Protein AF-X1UCQ1-F1 (afdb_monomer_lite)

Sequence (253 aa):
SEKQIKKILHDGIKEVNVDTSKSEVIKERDLFRDVLEPRAEDTGQIRKDIPLPDSQIGTEIPPPEPGEFNPVELISHELRETIENTRIPPRTKAKAVYTHSIRMMTNVLEEPNTENILSGKKMVYNIVDHILADDDTAQCMTLITSHDYYTYTHSVNVGMLSVLLAKSVFKGKHDHNMRELGAGFFLHDLGKCDIPHDLINKPGRLTAKEWDLMRTHPTCGEKILRETGHLTSECSLIVMQHHEREDGTGYPQ

pLDDT: mean 73.81, std 23.87, range [26.97, 98.06]

Secondary structure (DSSP, 8-state):
-HHHHHHHHHTT-------GGG-S---GGGTTGGGSS--S----------PPPPS---SPPPPPPTT---TTT--HHHHHHHHH-TTS-HHHHHHHHHHHHHHHHHHHHH---HHHHHHHHHHHHHHHHHHHH-HHHHHHHHHHHTS--SHHHHHHHHHHHHHHHHHHHHTT--SS-HHHHHHHHHHTTGGGGGS-HHHHT-SSPPPHHHHHHHTTHHHHHHHHHHHTT---HHHHHHHHHTT--TTS-SS--

Structure (mmCIF, N/CA/C/O backbone):
data_AF-X1UCQ1-F1
#
_entry.id   AF-X1UCQ1-F1
#
loop_
_atom_site.group_PDB
_atom_site.id
_atom_site.type_symbol
_atom_site.label_atom_id
_atom_site.label_alt_id
_atom_site.label_comp_id
_atom_site.label_asym_id
_atom_sit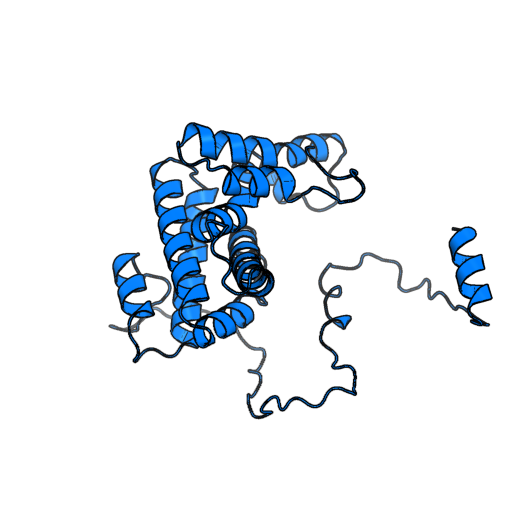e.label_entity_id
_atom_site.label_seq_id
_atom_site.pdbx_PDB_ins_code
_atom_site.Cartn_x
_atom_site.Cartn_y
_atom_site.Cartn_z
_atom_site.occupancy
_atom_site.B_iso_or_equiv
_atom_site.auth_seq_id
_atom_site.auth_comp_id
_atom_site.auth_asym_id
_atom_site.auth_atom_id
_atom_site.pdbx_PDB_model_num
ATOM 1 N N . SER A 1 1 ? -12.066 -30.917 17.502 1.00 52.22 1 SER A N 1
ATOM 2 C CA . SER A 1 1 ? -13.474 -31.367 17.625 1.00 52.22 1 SER A CA 1
ATOM 3 C C . SER A 1 1 ? -13.584 -32.843 17.244 1.00 52.22 1 SER A C 1
ATOM 5 O O . SER A 1 1 ? -12.718 -33.332 16.524 1.00 52.22 1 SER A O 1
ATOM 7 N N . GLU A 1 2 ? -14.619 -33.572 17.686 1.00 41.38 2 GLU A N 1
ATOM 8 C CA . GLU A 1 2 ? -14.787 -35.018 17.396 1.00 41.38 2 GLU A CA 1
ATOM 9 C C . GLU A 1 2 ? -14.761 -35.360 15.894 1.00 41.38 2 GLU A C 1
ATOM 11 O O . GLU A 1 2 ? -14.299 -36.431 15.499 1.00 41.38 2 GLU A O 1
ATOM 16 N N . LYS A 1 3 ? -15.189 -34.423 15.035 1.00 49.34 3 LYS A N 1
ATOM 17 C CA . LYS A 1 3 ? -15.117 -34.558 13.571 1.00 49.34 3 LYS A CA 1
ATOM 18 C C . LYS A 1 3 ? -13.680 -34.661 13.043 1.00 49.34 3 LYS A C 1
ATOM 20 O O . LYS A 1 3 ? -13.447 -35.388 12.084 1.00 49.34 3 LYS A O 1
ATOM 25 N N . GLN A 1 4 ? -12.725 -33.959 13.653 1.00 50.56 4 GLN A N 1
ATOM 26 C CA . GLN A 1 4 ? -11.320 -33.975 13.223 1.00 50.56 4 GLN A CA 1
ATOM 27 C C . GLN A 1 4 ? -10.629 -35.286 13.615 1.00 50.56 4 GLN A C 1
ATOM 29 O O . GLN A 1 4 ? -9.898 -35.853 12.811 1.00 50.56 4 GLN A O 1
ATOM 34 N N . ILE A 1 5 ? -10.934 -35.818 14.801 1.00 55.53 5 ILE A N 1
ATOM 35 C CA . ILE A 1 5 ? -10.357 -37.077 15.299 1.00 55.53 5 ILE A CA 1
ATOM 36 C C . ILE A 1 5 ? -10.807 -38.266 14.435 1.00 55.53 5 ILE A C 1
ATOM 38 O O . ILE A 1 5 ? -9.989 -39.106 14.068 1.00 55.53 5 ILE A O 1
ATOM 42 N N . LYS A 1 6 ? -12.082 -38.303 14.018 1.00 53.81 6 LYS A N 1
ATOM 43 C CA . LYS A 1 6 ? -12.587 -39.346 13.104 1.00 53.81 6 LYS A CA 1
ATOM 44 C C . LYS A 1 6 ? -11.922 -39.320 11.724 1.00 53.81 6 LYS A C 1
ATOM 46 O O . LYS A 1 6 ? -11.743 -40.380 11.135 1.00 53.81 6 LYS A O 1
ATOM 51 N N . LYS A 1 7 ? -11.547 -38.138 11.223 1.00 59.34 7 LYS A N 1
ATOM 52 C CA . LYS A 1 7 ? -10.843 -37.998 9.939 1.00 59.34 7 LYS A CA 1
ATOM 53 C C . LYS A 1 7 ? -9.407 -38.530 10.034 1.00 59.34 7 LYS A C 1
ATOM 55 O O . LYS A 1 7 ? -8.988 -39.295 9.182 1.00 59.34 7 LYS A O 1
ATOM 60 N N . ILE A 1 8 ? -8.715 -38.215 11.128 1.00 57.88 8 ILE A N 1
ATOM 61 C CA . ILE A 1 8 ? -7.335 -38.658 11.391 1.00 57.88 8 ILE A CA 1
ATOM 62 C C . ILE A 1 8 ? -7.239 -40.189 11.517 1.00 57.88 8 ILE A C 1
ATOM 64 O O . ILE A 1 8 ? -6.322 -40.796 10.972 1.00 57.88 8 ILE A O 1
ATOM 68 N N . LEU A 1 9 ? -8.206 -40.829 12.183 1.00 53.06 9 LEU A N 1
ATOM 69 C CA . LEU A 1 9 ? -8.238 -42.291 12.331 1.00 53.06 9 LEU A CA 1
ATOM 70 C C . LEU A 1 9 ? -8.561 -43.030 11.019 1.00 53.06 9 LEU A C 1
ATOM 72 O O . LEU A 1 9 ? -8.105 -44.155 10.827 1.00 53.06 9 LEU A O 1
ATOM 76 N N . HIS A 1 10 ? -9.334 -42.414 10.117 1.00 62.00 10 HIS A N 1
ATOM 77 C CA . HIS A 1 10 ? -9.653 -42.994 8.808 1.00 62.00 10 HIS A CA 1
ATOM 78 C C . HIS A 1 10 ? -8.427 -43.044 7.877 1.00 62.00 10 HIS A C 1
ATOM 80 O O . HIS A 1 10 ? -8.310 -43.961 7.070 1.00 62.00 10 HIS A O 1
ATOM 86 N N . ASP A 1 11 ? -7.473 -42.125 8.048 1.00 66.06 11 ASP A N 1
ATOM 87 C CA . ASP A 1 11 ? -6.256 -42.032 7.227 1.00 66.06 11 ASP A CA 1
ATOM 88 C C . ASP A 1 11 ? -5.119 -42.960 7.717 1.00 66.06 11 ASP A C 1
ATOM 90 O O . ASP A 1 11 ? -3.963 -42.827 7.320 1.00 66.06 11 ASP A O 1
ATOM 94 N N . GLY A 1 12 ? -5.439 -43.936 8.578 1.00 59.72 12 GLY A N 1
ATOM 95 C CA . GLY A 1 12 ? -4.517 -44.998 8.998 1.00 59.72 12 GLY A CA 1
ATOM 96 C C . GLY A 1 12 ? -3.534 -44.610 10.108 1.00 59.72 12 GLY A C 1
ATOM 97 O O . GLY A 1 12 ? -2.644 -45.398 10.438 1.00 59.72 12 GLY A O 1
ATOM 98 N N . ILE A 1 13 ? -3.696 -43.430 10.711 1.00 57.38 13 ILE A N 1
ATOM 99 C CA . ILE A 1 13 ? -2.856 -42.943 11.810 1.00 57.38 13 ILE A CA 1
ATOM 100 C C . ILE A 1 13 ? -3.274 -43.648 13.106 1.00 57.38 13 ILE A C 1
ATOM 102 O O . ILE A 1 13 ? -4.388 -43.471 13.598 1.00 57.38 13 ILE A O 1
ATOM 106 N N . LYS A 1 14 ? -2.380 -44.485 13.646 1.00 50.03 14 LYS A N 1
ATOM 107 C CA . LYS A 1 14 ? -2.679 -45.387 14.775 1.00 50.03 14 LYS A CA 1
ATOM 108 C C . LYS A 1 14 ? -2.473 -44.771 16.159 1.00 50.03 14 LYS A C 1
ATOM 110 O O . LYS A 1 14 ? -3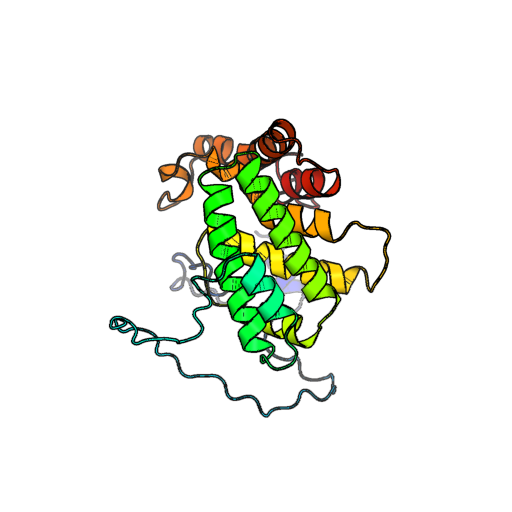.027 -45.290 17.121 1.00 50.03 14 LYS A O 1
ATOM 115 N N . GLU A 1 15 ? -1.718 -43.682 16.268 1.00 44.59 15 GLU A N 1
ATOM 116 C CA . GLU A 1 15 ? -1.496 -42.989 17.537 1.00 44.59 15 GLU A CA 1
ATOM 117 C C . GLU A 1 15 ? -1.240 -41.498 17.300 1.00 44.59 15 GLU A C 1
ATOM 119 O O . GLU A 1 15 ? -0.602 -41.114 16.320 1.00 44.59 15 GLU A O 1
ATOM 124 N N . VAL A 1 16 ? -1.749 -40.662 18.205 1.00 48.28 16 VAL A N 1
ATOM 125 C CA . VAL A 1 16 ? -1.520 -39.215 18.224 1.00 48.28 16 VAL A CA 1
ATOM 126 C C . VAL A 1 16 ? -1.144 -38.834 19.650 1.00 48.28 16 VAL A C 1
ATOM 128 O O . VAL A 1 16 ? -1.970 -38.951 20.551 1.00 48.28 16 VAL A O 1
ATOM 131 N N . ASN A 1 17 ? 0.088 -38.367 19.849 1.00 43.59 17 ASN A N 1
ATOM 132 C CA . ASN A 1 17 ? 0.556 -37.868 21.139 1.00 43.59 17 ASN A CA 1
ATOM 133 C C . ASN A 1 17 ? 0.543 -36.338 21.140 1.00 43.59 17 ASN A C 1
ATOM 135 O O . ASN A 1 17 ? 1.163 -35.701 20.288 1.00 43.59 17 ASN A O 1
ATOM 139 N N . VAL A 1 18 ? -0.185 -35.755 22.094 1.00 45.84 18 VAL A N 1
ATOM 140 C CA . VAL A 1 18 ? -0.288 -34.304 22.274 1.00 45.84 18 VAL A CA 1
ATOM 141 C C . VAL A 1 18 ? 0.556 -33.910 23.477 1.00 45.84 18 VAL A C 1
ATOM 143 O O . VAL A 1 18 ? 0.206 -34.205 24.616 1.00 45.84 18 VAL A O 1
ATOM 146 N N . ASP A 1 19 ? 1.671 -33.237 23.209 1.00 40.56 19 ASP A N 1
ATOM 147 C CA . ASP A 1 19 ? 2.534 -32.678 24.244 1.00 40.56 19 ASP A CA 1
ATOM 148 C C . ASP A 1 19 ? 1.921 -31.382 24.792 1.00 40.56 19 ASP A C 1
ATOM 150 O O . ASP A 1 19 ? 1.989 -30.313 24.179 1.00 40.56 19 ASP A O 1
ATOM 154 N N . THR A 1 20 ? 1.295 -31.484 25.963 1.00 39.38 20 THR A N 1
ATOM 155 C CA . THR A 1 20 ? 0.633 -30.359 26.631 1.00 39.38 20 THR A CA 1
ATOM 156 C C . THR A 1 20 ? 1.610 -29.390 27.299 1.00 39.38 20 THR A C 1
ATOM 158 O O . THR A 1 20 ? 1.175 -28.348 27.780 1.00 39.38 20 THR A O 1
ATOM 161 N N . SER A 1 21 ? 2.919 -29.677 27.307 1.00 33.09 21 SER A N 1
ATOM 162 C CA . SER A 1 21 ? 3.942 -28.766 27.844 1.00 33.09 21 SER A CA 1
ATOM 163 C C . SER A 1 21 ? 4.347 -27.645 26.875 1.00 33.09 21 SER A C 1
ATOM 165 O O . SER A 1 21 ? 5.052 -26.719 27.268 1.00 33.09 21 SER A O 1
ATOM 167 N N . LYS A 1 22 ? 3.849 -27.671 25.627 1.00 41.91 22 LYS A N 1
ATOM 168 C CA . LYS A 1 22 ? 4.042 -26.615 24.610 1.00 41.91 22 LYS A CA 1
ATOM 169 C C . LYS A 1 22 ? 2.864 -25.647 24.468 1.00 41.91 22 LYS A C 1
ATOM 171 O O . LYS A 1 22 ? 2.816 -24.862 23.523 1.00 41.91 22 LYS A O 1
ATOM 176 N N . SER A 1 23 ? 1.897 -25.694 25.380 1.00 44.47 23 SER A N 1
ATOM 177 C CA . SER A 1 23 ? 0.761 -24.776 25.352 1.00 44.47 23 SER A CA 1
ATOM 178 C C . SER A 1 23 ? 1.075 -23.494 26.119 1.00 44.47 23 SER A C 1
ATOM 180 O O . SER A 1 23 ? 0.637 -23.356 27.252 1.00 44.47 23 SER A O 1
ATOM 182 N N . GLU A 1 24 ? 1.771 -22.546 25.486 1.00 34.81 24 GLU A N 1
ATOM 183 C CA . GLU A 1 24 ? 1.645 -21.112 25.783 1.00 34.81 24 GLU A CA 1
ATOM 184 C C . GLU A 1 24 ? 2.186 -20.260 24.613 1.00 34.81 24 GLU A C 1
ATOM 186 O O . GLU A 1 24 ? 3.366 -20.286 24.287 1.00 34.81 24 GLU A O 1
ATOM 191 N N . VAL A 1 25 ? 1.256 -19.543 23.965 1.00 37.34 25 VAL A N 1
ATOM 192 C CA . VAL A 1 25 ? 1.409 -18.395 23.044 1.00 37.34 25 VAL A CA 1
ATOM 193 C C . VAL A 1 25 ? 2.544 -18.478 22.003 1.00 37.34 25 VAL A C 1
ATOM 195 O O . VAL A 1 25 ? 3.672 -18.044 22.225 1.00 37.34 25 VAL A O 1
ATOM 198 N N . ILE A 1 26 ? 2.196 -18.924 20.792 1.00 31.59 26 ILE A N 1
ATOM 199 C CA . ILE A 1 26 ? 3.074 -18.858 19.615 1.00 31.59 26 ILE A CA 1
ATOM 200 C C . ILE A 1 26 ? 3.193 -17.392 19.156 1.00 31.59 26 ILE A C 1
ATOM 202 O O . ILE A 1 26 ? 2.204 -16.782 18.755 1.00 31.59 26 ILE A O 1
ATOM 206 N N . LYS A 1 27 ? 4.410 -16.831 19.209 1.00 30.22 27 LYS A N 1
ATOM 207 C CA . LYS A 1 27 ? 4.790 -15.601 18.492 1.00 30.22 27 LYS A CA 1
ATOM 208 C C . LYS A 1 27 ? 4.810 -15.907 16.990 1.00 30.22 27 LYS A C 1
ATOM 210 O O . LYS A 1 27 ? 5.384 -16.916 16.597 1.00 30.22 27 LYS A O 1
ATOM 215 N N . GLU A 1 28 ? 4.245 -15.028 16.165 1.00 35.72 28 GLU A N 1
ATOM 216 C CA . GLU A 1 28 ? 4.016 -15.156 14.705 1.00 35.72 28 GLU A CA 1
ATOM 217 C C . GLU A 1 28 ? 5.263 -15.389 13.815 1.00 35.72 28 GLU A C 1
ATOM 219 O O . GLU A 1 28 ? 5.183 -15.321 12.593 1.00 35.72 28 GLU A O 1
ATOM 224 N N . ARG A 1 29 ? 6.428 -15.721 14.382 1.00 30.89 29 ARG A N 1
ATOM 225 C CA . ARG A 1 29 ? 7.691 -15.899 13.650 1.00 30.89 29 ARG A CA 1
ATOM 226 C C . ARG A 1 29 ? 7.883 -17.258 12.974 1.00 30.89 29 ARG A C 1
ATOM 228 O O . ARG A 1 29 ? 8.883 -17.426 12.287 1.00 30.89 29 ARG A O 1
ATOM 235 N N . ASP A 1 30 ? 6.949 -18.196 13.127 1.00 29.92 30 ASP A N 1
ATOM 236 C CA . ASP A 1 30 ? 7.132 -19.576 12.654 1.00 29.92 30 ASP A CA 1
ATOM 237 C C . ASP A 1 30 ? 6.188 -20.016 11.524 1.00 29.92 30 ASP A C 1
ATOM 239 O O . ASP A 1 30 ? 6.323 -21.132 11.030 1.00 29.92 30 ASP A O 1
ATOM 243 N N . LEU A 1 31 ? 5.292 -19.148 11.037 1.00 31.12 31 LEU A N 1
ATOM 244 C CA . LEU A 1 31 ? 4.319 -19.523 9.997 1.00 31.12 31 LEU A CA 1
ATOM 245 C C . LEU A 1 31 ? 4.938 -19.734 8.596 1.00 31.12 31 LEU A C 1
ATOM 247 O O . LEU A 1 31 ? 4.281 -20.272 7.712 1.00 31.12 31 LEU A O 1
ATOM 251 N N . PHE A 1 32 ? 6.201 -19.347 8.385 1.00 31.03 32 PHE A N 1
ATOM 252 C CA . PHE A 1 32 ? 6.846 -19.367 7.062 1.00 31.03 32 PHE A CA 1
ATOM 253 C C . PHE A 1 32 ? 8.049 -20.307 6.940 1.00 31.03 32 PHE A C 1
ATOM 255 O O . PHE A 1 32 ? 8.708 -20.315 5.901 1.00 31.03 32 PHE A O 1
ATOM 262 N N . ARG A 1 33 ? 8.339 -21.132 7.955 1.00 29.84 33 ARG A N 1
ATOM 263 C CA . ARG A 1 33 ? 9.459 -22.084 7.853 1.00 29.84 33 ARG A CA 1
ATOM 264 C C . ARG A 1 33 ? 9.161 -23.232 6.882 1.00 29.84 33 ARG A C 1
ATOM 266 O O . ARG A 1 33 ? 10.047 -23.640 6.141 1.00 29.84 33 ARG A O 1
ATOM 273 N N . ASP A 1 34 ? 7.903 -23.659 6.803 1.00 29.14 34 ASP A N 1
ATOM 274 C CA . ASP A 1 34 ? 7.495 -24.819 5.994 1.00 29.14 34 ASP A CA 1
ATOM 275 C C . ASP A 1 34 ? 7.301 -24.505 4.496 1.00 29.14 34 ASP A C 1
ATOM 277 O O . ASP A 1 34 ? 7.052 -25.410 3.702 1.00 29.14 34 ASP A O 1
ATOM 281 N N . VAL A 1 35 ? 7.433 -23.238 4.078 1.00 31.00 35 VAL A N 1
ATOM 282 C CA . VAL A 1 35 ? 7.333 -22.828 2.660 1.00 31.00 35 VAL A CA 1
ATOM 283 C C . VAL A 1 35 ? 8.703 -22.840 1.959 1.00 31.00 35 VAL A C 1
ATOM 285 O O . VAL A 1 35 ? 8.769 -22.743 0.736 1.00 31.00 35 VAL A O 1
ATOM 288 N N . LEU A 1 36 ? 9.806 -22.998 2.704 1.00 26.97 36 LEU A N 1
ATOM 289 C CA . LEU A 1 36 ? 11.174 -22.859 2.181 1.00 26.97 36 LEU A CA 1
ATOM 290 C C . LEU A 1 36 ? 12.047 -24.120 2.274 1.00 26.97 36 LEU A C 1
ATOM 292 O O . LEU A 1 36 ? 13.239 -24.039 1.974 1.00 26.97 36 LEU A O 1
ATOM 296 N N . GLU A 1 37 ? 11.496 -25.292 2.604 1.00 27.94 37 GLU A N 1
ATOM 297 C CA . GLU A 1 37 ? 12.223 -26.544 2.364 1.00 27.94 37 GLU A CA 1
ATOM 298 C C . GLU A 1 37 ? 11.919 -27.085 0.956 1.00 27.94 37 GLU A C 1
ATOM 300 O O . GLU A 1 37 ? 10.751 -27.289 0.607 1.00 27.94 37 GLU A O 1
ATOM 305 N N . PRO A 1 38 ? 12.941 -27.324 0.112 1.00 28.33 38 PRO A N 1
ATOM 306 C CA . PRO A 1 38 ? 12.725 -27.867 -1.218 1.00 28.33 38 PRO A CA 1
ATOM 307 C C . PRO A 1 38 ? 12.164 -29.285 -1.098 1.00 28.33 38 PRO A C 1
ATOM 309 O O . PRO A 1 38 ? 12.821 -30.184 -0.570 1.00 28.33 38 PRO A O 1
ATOM 312 N N . ARG A 1 39 ? 10.966 -29.513 -1.648 1.00 29.14 39 ARG A N 1
ATOM 313 C CA . ARG A 1 39 ? 10.544 -30.871 -1.994 1.00 29.14 39 ARG A CA 1
ATOM 314 C C . ARG A 1 39 ? 11.529 -31.387 -3.036 1.00 29.14 39 ARG A C 1
ATOM 316 O O . ARG A 1 39 ? 11.660 -30.810 -4.113 1.00 29.14 39 ARG A O 1
ATOM 323 N N . ALA A 1 40 ? 12.270 -32.429 -2.671 1.00 33.09 40 ALA A N 1
ATOM 324 C CA . ALA A 1 40 ? 13.040 -33.201 -3.628 1.00 33.09 40 ALA A CA 1
ATOM 325 C C . ALA A 1 40 ? 12.092 -33.638 -4.754 1.00 33.09 40 ALA A C 1
ATOM 327 O O . ALA A 1 40 ? 10.970 -34.037 -4.459 1.00 33.09 40 ALA A O 1
ATOM 328 N N . GLU A 1 41 ? 12.573 -33.561 -5.997 1.00 33.28 41 GLU A N 1
ATOM 329 C CA . GLU A 1 41 ? 11.850 -33.832 -7.253 1.00 33.28 41 GLU A CA 1
ATOM 330 C C . GLU A 1 41 ? 11.231 -32.604 -7.953 1.00 33.28 41 GLU A C 1
ATOM 332 O O . GLU A 1 41 ? 10.053 -32.592 -8.281 1.00 33.28 41 GLU A O 1
ATOM 337 N N . ASP A 1 42 ? 12.045 -31.591 -8.278 1.00 30.91 42 ASP A N 1
ATOM 338 C CA . ASP A 1 42 ? 12.022 -31.039 -9.645 1.00 30.91 42 ASP A CA 1
ATOM 339 C C . ASP A 1 42 ? 13.360 -30.357 -9.980 1.00 30.91 42 ASP A C 1
ATOM 341 O O . ASP A 1 42 ? 13.797 -29.396 -9.341 1.00 30.91 42 ASP A O 1
ATOM 345 N N . THR A 1 43 ? 14.087 -30.915 -10.943 1.00 36.34 43 THR A N 1
ATOM 346 C CA . THR A 1 43 ? 15.436 -30.482 -11.321 1.00 36.34 43 THR A CA 1
ATOM 347 C C . THR A 1 43 ? 15.374 -29.333 -12.326 1.00 36.34 43 THR A C 1
ATOM 349 O O . THR A 1 43 ? 15.402 -29.558 -13.532 1.00 36.34 43 THR A O 1
ATOM 352 N N . GLY A 1 44 ? 15.362 -28.095 -11.831 1.00 31.45 44 GLY A N 1
ATOM 353 C CA . GLY A 1 44 ? 15.712 -26.890 -12.590 1.00 31.45 44 GLY A CA 1
ATOM 354 C C . GLY A 1 44 ? 16.870 -26.174 -11.895 1.00 31.45 44 GLY A C 1
ATOM 355 O O . GLY A 1 44 ? 16.749 -25.778 -10.742 1.00 31.45 44 GLY A O 1
ATOM 356 N N . GLN A 1 45 ? 18.026 -26.075 -12.551 1.00 32.22 45 GLN A N 1
ATOM 357 C CA . GLN A 1 45 ? 19.291 -25.609 -11.965 1.00 32.22 45 GLN A CA 1
ATOM 358 C C . GLN A 1 45 ? 19.214 -24.194 -11.358 1.00 32.22 45 GLN A C 1
ATOM 360 O O . GLN A 1 45 ? 19.381 -23.196 -12.054 1.00 32.22 45 GLN A O 1
ATOM 365 N N . ILE A 1 46 ? 19.069 -24.118 -10.032 1.00 34.19 46 ILE A N 1
ATOM 366 C CA . ILE A 1 46 ? 19.406 -22.934 -9.231 1.00 34.19 46 ILE A CA 1
ATOM 367 C C . ILE A 1 46 ? 20.916 -22.971 -8.958 1.00 34.19 46 ILE A C 1
ATOM 369 O O . ILE A 1 46 ? 21.433 -23.940 -8.394 1.00 34.19 46 ILE A O 1
ATOM 373 N N . ARG A 1 47 ? 21.642 -21.933 -9.392 1.00 29.00 47 ARG A N 1
ATOM 374 C CA . ARG A 1 47 ? 23.085 -21.775 -9.138 1.00 29.00 47 ARG A CA 1
ATOM 375 C C . ARG A 1 47 ? 23.327 -21.647 -7.627 1.00 29.00 47 ARG A C 1
ATOM 377 O O . ARG A 1 47 ? 22.781 -20.750 -6.994 1.00 29.00 47 ARG A O 1
ATOM 384 N N . LYS A 1 48 ? 24.137 -22.546 -7.060 1.00 30.64 48 LYS A N 1
ATOM 385 C CA . LYS A 1 48 ? 24.358 -22.743 -5.612 1.00 30.64 48 LYS A CA 1
ATOM 386 C C . LYS A 1 48 ? 25.413 -21.821 -4.973 1.00 30.64 48 LYS A C 1
ATOM 388 O O . LYS A 1 48 ? 25.835 -22.081 -3.852 1.00 30.64 48 LYS A O 1
ATOM 393 N N . ASP A 1 49 ? 25.805 -20.729 -5.625 1.00 28.20 49 ASP A N 1
ATOM 394 C CA . ASP A 1 49 ? 27.048 -20.029 -5.263 1.00 28.20 49 ASP A CA 1
ATOM 395 C C . ASP A 1 49 ? 26.841 -18.647 -4.611 1.00 28.20 49 ASP A C 1
ATOM 397 O O . ASP A 1 49 ? 27.703 -17.779 -4.728 1.00 28.20 49 ASP A O 1
ATOM 401 N N . ILE A 1 50 ? 25.721 -18.406 -3.915 1.00 31.59 50 ILE A N 1
ATOM 402 C CA . ILE A 1 50 ? 25.505 -17.146 -3.174 1.00 31.59 50 ILE A CA 1
ATOM 403 C C . ILE A 1 50 ? 25.666 -17.400 -1.665 1.00 31.59 50 ILE A C 1
ATOM 405 O O . ILE A 1 50 ? 24.809 -18.060 -1.075 1.00 31.59 50 ILE A O 1
ATOM 409 N N . PRO A 1 51 ? 26.726 -16.885 -1.010 1.00 29.28 51 PRO A N 1
ATOM 410 C CA . PRO A 1 51 ? 26.878 -16.996 0.438 1.00 29.28 51 PRO A CA 1
ATOM 411 C C . PRO A 1 51 ? 25.820 -16.156 1.169 1.00 29.28 51 PRO A C 1
ATOM 413 O O . PRO A 1 51 ? 25.612 -14.984 0.845 1.00 29.28 51 PRO A O 1
ATOM 416 N N . LEU A 1 52 ? 25.179 -16.745 2.181 1.00 28.14 52 LEU A N 1
ATOM 417 C CA . LEU A 1 52 ? 24.332 -16.044 3.152 1.00 28.14 52 LEU A CA 1
ATOM 418 C C . LEU A 1 52 ? 25.222 -15.188 4.079 1.00 28.14 52 LEU A C 1
ATOM 420 O O . LEU A 1 52 ? 26.236 -15.705 4.548 1.00 28.14 52 LEU A O 1
ATOM 424 N N . PRO A 1 53 ? 24.899 -13.911 4.357 1.00 33.31 53 PRO A N 1
ATOM 425 C CA . PRO A 1 53 ? 25.700 -13.094 5.263 1.00 33.31 53 PRO A CA 1
ATOM 426 C C . PRO A 1 53 ? 25.367 -13.349 6.742 1.00 33.31 53 PRO A C 1
ATOM 428 O O . PRO A 1 53 ? 24.204 -13.508 7.117 1.00 33.31 53 PRO A O 1
ATOM 431 N N . ASP A 1 54 ? 26.423 -13.342 7.558 1.00 29.62 54 ASP A N 1
ATOM 432 C CA . ASP A 1 54 ? 26.419 -13.545 9.005 1.00 29.62 54 ASP A CA 1
ATOM 433 C C . ASP A 1 54 ? 25.567 -12.524 9.775 1.00 29.62 54 ASP A C 1
ATOM 435 O O . ASP A 1 54 ? 25.502 -11.330 9.477 1.00 29.62 54 ASP A O 1
ATOM 439 N N . SER A 1 55 ? 24.934 -13.023 10.833 1.00 33.72 55 SER A N 1
ATOM 440 C CA . SER A 1 55 ? 24.037 -12.308 11.731 1.00 33.72 55 SER A CA 1
ATOM 441 C C . SER A 1 55 ? 24.781 -11.405 12.723 1.00 33.72 55 SER A C 1
ATOM 443 O O . SER A 1 55 ? 24.918 -11.777 13.886 1.00 33.72 55 SER A O 1
ATOM 445 N N . GLN A 1 56 ? 25.238 -10.218 12.316 1.00 33.31 56 GLN A N 1
ATOM 446 C CA . GLN A 1 56 ? 25.606 -9.141 13.253 1.00 33.31 56 GLN A CA 1
ATOM 447 C C . GLN A 1 56 ? 25.359 -7.758 12.630 1.00 33.31 56 GLN A C 1
ATOM 449 O O . GLN A 1 56 ? 26.188 -7.254 11.881 1.00 33.31 56 GLN A O 1
ATOM 454 N N . ILE A 1 57 ? 24.242 -7.107 12.972 1.00 34.09 57 ILE A N 1
ATOM 455 C CA . ILE A 1 57 ? 24.131 -5.642 12.898 1.00 34.09 57 ILE A CA 1
ATOM 456 C C . ILE A 1 57 ? 23.577 -5.167 14.235 1.00 34.09 57 ILE A C 1
ATOM 458 O O . ILE A 1 57 ? 22.390 -5.284 14.525 1.00 34.09 57 ILE A O 1
ATOM 462 N N . GLY A 1 58 ? 24.485 -4.665 15.057 1.00 36.56 58 GLY A N 1
ATOM 463 C CA . GLY A 1 58 ? 24.206 -3.986 16.305 1.00 36.56 58 GLY A CA 1
ATOM 464 C C . GLY A 1 58 ? 25.481 -3.301 16.760 1.00 36.56 58 GLY A C 1
ATOM 465 O O . GLY A 1 58 ? 26.234 -3.916 17.495 1.00 36.56 58 GLY A O 1
ATOM 466 N N . THR A 1 59 ? 25.717 -2.073 16.295 1.00 32.47 59 THR A N 1
ATOM 467 C CA . THR A 1 59 ? 26.538 -1.041 16.952 1.00 32.47 59 THR A CA 1
ATOM 468 C C . THR A 1 59 ? 26.313 0.315 16.268 1.00 32.47 59 THR A C 1
ATOM 470 O O . THR A 1 59 ? 26.061 0.391 15.068 1.00 32.47 59 THR A O 1
ATOM 473 N N . GLU A 1 60 ? 26.361 1.370 17.082 1.00 36.31 60 GLU A N 1
ATOM 474 C CA . GLU A 1 60 ? 26.179 2.791 16.759 1.00 36.31 60 GLU A CA 1
ATOM 475 C C . GLU A 1 60 ? 27.085 3.281 15.611 1.00 36.31 60 GLU A C 1
ATOM 477 O O . GLU A 1 60 ? 28.245 2.881 15.505 1.00 36.31 60 GLU A O 1
ATOM 482 N N . ILE A 1 61 ? 26.555 4.167 14.757 1.00 36.84 61 ILE A N 1
ATOM 483 C CA . ILE A 1 61 ? 27.236 4.704 13.566 1.00 36.84 61 ILE A CA 1
ATOM 484 C C . ILE A 1 61 ? 27.864 6.077 13.908 1.00 36.84 61 ILE A C 1
ATOM 486 O O . ILE A 1 61 ? 27.138 6.957 14.376 1.00 36.84 61 ILE A O 1
ATOM 490 N N . PRO A 1 62 ? 29.179 6.297 13.688 1.00 39.88 62 PRO A N 1
ATOM 491 C CA . PRO A 1 62 ? 29.825 7.609 13.839 1.00 39.88 62 PRO A CA 1
ATOM 492 C C . PRO A 1 62 ? 29.429 8.577 12.700 1.00 39.88 62 PRO A C 1
ATOM 494 O O . PRO A 1 62 ? 28.972 8.120 11.652 1.00 39.88 62 PRO A O 1
ATOM 497 N N . PRO A 1 63 ? 29.586 9.909 12.862 1.00 39.34 63 PRO A N 1
ATOM 498 C CA . PRO A 1 63 ? 29.136 10.871 11.854 1.00 39.34 63 PRO A CA 1
ATOM 499 C C . PRO A 1 63 ? 29.931 10.726 10.539 1.00 39.34 63 PRO A C 1
ATOM 501 O O . PRO A 1 63 ? 31.146 10.523 10.597 1.00 39.34 63 PRO A O 1
ATOM 504 N N . PRO A 1 64 ? 29.276 10.825 9.366 1.00 41.16 64 PRO A N 1
ATOM 505 C CA . PRO A 1 64 ? 29.913 10.542 8.082 1.00 41.16 64 PRO A CA 1
ATOM 506 C C . PRO A 1 64 ? 30.873 11.652 7.615 1.00 41.16 64 PRO A C 1
ATOM 508 O O . PRO A 1 64 ? 30.579 12.844 7.715 1.00 41.16 64 PRO A O 1
ATOM 511 N N . GLU A 1 65 ? 32.013 11.224 7.064 1.00 39.81 65 GLU A N 1
ATOM 512 C CA . GLU A 1 65 ? 32.988 12.015 6.292 1.00 39.81 65 GLU A CA 1
ATOM 513 C C . GLU A 1 65 ? 32.490 12.247 4.836 1.00 39.81 65 GLU A C 1
ATOM 515 O O . GLU A 1 65 ? 31.541 11.592 4.396 1.00 39.81 65 GLU A O 1
ATOM 520 N N . PRO A 1 66 ? 33.070 13.183 4.052 1.00 43.66 66 PRO A N 1
ATOM 521 C CA . PRO A 1 66 ? 32.407 13.746 2.873 1.00 43.66 66 PRO A CA 1
ATOM 522 C C . PRO A 1 66 ? 32.294 12.782 1.678 1.00 43.66 66 PRO A C 1
ATOM 524 O O . PRO A 1 66 ? 33.300 12.377 1.098 1.00 43.66 66 PRO A O 1
ATOM 527 N N . GLY A 1 67 ? 31.053 12.545 1.230 1.00 50.84 67 GLY A N 1
ATOM 528 C CA . GLY A 1 67 ? 30.717 12.114 -0.135 1.00 50.84 67 GLY A CA 1
ATOM 529 C C . GLY A 1 67 ? 30.325 10.647 -0.347 1.00 50.84 67 GLY A C 1
ATOM 530 O O . GLY A 1 67 ? 30.437 10.165 -1.473 1.00 50.84 67 GLY A O 1
ATOM 531 N N . GLU A 1 68 ? 29.874 9.921 0.677 1.00 50.53 68 GLU A N 1
ATOM 532 C CA . GLU A 1 68 ? 29.300 8.581 0.493 1.00 50.53 68 GLU A CA 1
ATOM 533 C C . GLU A 1 68 ? 27.856 8.654 -0.037 1.00 50.53 68 GLU A C 1
ATOM 535 O O . GLU A 1 68 ? 27.029 9.413 0.467 1.00 50.53 68 GLU A O 1
ATOM 540 N N . PHE A 1 69 ? 27.539 7.855 -1.067 1.00 49.09 69 PHE A N 1
ATOM 541 C CA . PHE A 1 69 ? 26.173 7.698 -1.577 1.00 49.09 69 PHE A CA 1
ATOM 542 C C . PHE A 1 69 ? 25.263 7.247 -0.434 1.00 49.09 69 PHE A C 1
ATOM 544 O O . PHE A 1 69 ? 25.404 6.125 0.056 1.00 49.09 69 PHE A O 1
ATOM 551 N N . ASN A 1 70 ? 24.340 8.119 -0.027 1.00 52.94 70 ASN A N 1
ATOM 552 C CA . ASN A 1 70 ? 23.428 7.874 1.076 1.00 52.94 70 ASN A CA 1
ATOM 553 C C . ASN A 1 70 ? 22.018 7.558 0.544 1.00 52.94 70 ASN A C 1
ATOM 555 O O . ASN A 1 70 ? 21.265 8.473 0.200 1.00 52.94 70 ASN A O 1
ATOM 559 N N . PRO A 1 71 ? 21.608 6.274 0.519 1.00 48.59 71 PRO A N 1
ATOM 560 C CA . PRO A 1 71 ? 20.273 5.890 0.073 1.00 48.59 71 PRO A CA 1
ATOM 561 C C . PRO A 1 71 ? 19.146 6.489 0.929 1.00 48.59 71 PRO A C 1
ATOM 563 O O . PRO A 1 71 ? 18.000 6.530 0.487 1.00 48.59 71 PRO A O 1
ATOM 566 N N . VAL A 1 72 ? 19.463 6.929 2.153 1.00 46.59 72 VAL A N 1
ATOM 567 C CA . VAL A 1 72 ? 18.518 7.498 3.126 1.00 46.59 72 VAL A CA 1
ATOM 568 C C . VAL A 1 72 ? 18.143 8.942 2.780 1.00 46.59 72 VAL A C 1
ATOM 570 O O . VAL A 1 72 ? 17.032 9.376 3.087 1.00 46.59 72 VAL A O 1
ATOM 573 N N . GLU A 1 73 ? 19.026 9.682 2.106 1.00 44.84 73 GLU A N 1
ATOM 574 C CA . GLU A 1 73 ? 18.836 11.114 1.832 1.00 44.84 73 GLU A CA 1
ATOM 575 C C . GLU A 1 73 ? 18.259 11.414 0.447 1.00 44.84 73 GLU A C 1
ATOM 577 O O . GLU A 1 73 ? 17.620 12.452 0.292 1.00 44.84 73 GLU A O 1
ATOM 582 N N . LEU A 1 74 ? 18.359 10.481 -0.506 1.00 57.12 74 LEU A N 1
ATOM 583 C CA . LEU A 1 74 ? 17.924 10.642 -1.901 1.00 57.12 74 LEU A CA 1
ATOM 584 C C . LEU A 1 74 ? 16.591 11.381 -2.046 1.00 57.12 74 LEU A C 1
ATOM 586 O O . LEU A 1 74 ? 15.565 10.942 -1.515 1.00 57.12 74 LEU A O 1
ATOM 590 N N . ILE A 1 75 ? 16.571 12.462 -2.821 1.00 61.44 75 ILE A N 1
ATOM 591 C CA . ILE A 1 75 ? 15.322 13.072 -3.298 1.00 61.44 75 ILE A CA 1
ATOM 592 C C . ILE A 1 75 ? 14.744 12.255 -4.462 1.00 61.44 75 ILE A C 1
ATOM 594 O O . ILE A 1 75 ? 15.428 11.435 -5.072 1.00 61.44 75 ILE A O 1
ATOM 598 N N . SER A 1 76 ? 13.475 12.476 -4.807 1.00 60.66 76 SER A N 1
ATOM 599 C CA . SER A 1 76 ? 12.793 11.722 -5.872 1.00 60.66 76 SER A CA 1
ATOM 600 C C . SER A 1 76 ? 13.497 11.811 -7.237 1.00 60.66 76 SER A C 1
ATOM 602 O O . SER A 1 76 ? 13.495 10.836 -7.987 1.00 60.66 76 SER A O 1
ATOM 604 N N . HIS A 1 77 ? 14.144 12.942 -7.540 1.00 63.12 77 HIS A N 1
ATOM 605 C CA . HIS A 1 77 ? 14.952 13.120 -8.751 1.00 63.12 77 HIS A CA 1
ATOM 606 C C . HIS A 1 77 ? 16.234 12.270 -8.738 1.00 63.12 77 HIS A C 1
ATOM 608 O O . HIS A 1 77 ? 16.468 11.492 -9.657 1.00 63.12 77 HIS A O 1
ATOM 614 N N . GLU A 1 78 ? 17.031 12.358 -7.673 1.00 66.75 78 GLU A N 1
ATOM 615 C CA . GLU A 1 78 ? 18.278 11.593 -7.525 1.00 66.75 78 GLU A CA 1
ATOM 616 C C . GLU A 1 78 ? 18.022 10.084 -7.428 1.00 66.75 78 GLU A C 1
ATOM 618 O O . GLU A 1 78 ? 18.813 9.274 -7.918 1.00 66.75 78 GLU A O 1
ATOM 623 N N . LEU A 1 79 ? 16.895 9.679 -6.831 1.00 73.56 79 LEU A N 1
ATOM 624 C CA . LEU A 1 79 ? 16.487 8.280 -6.809 1.00 73.56 79 LEU A CA 1
ATOM 625 C C . LEU A 1 79 ? 16.236 7.777 -8.232 1.00 73.56 79 LEU A C 1
ATOM 627 O O . LEU A 1 79 ? 16.707 6.702 -8.590 1.00 73.56 79 LEU A O 1
ATOM 631 N N . ARG A 1 80 ? 15.529 8.554 -9.055 1.00 71.31 80 ARG A N 1
ATOM 632 C CA . ARG A 1 80 ? 15.266 8.182 -10.446 1.00 71.31 80 ARG A CA 1
ATOM 633 C C . ARG A 1 80 ? 16.563 8.013 -11.235 1.00 71.31 80 ARG A C 1
ATOM 635 O O . ARG A 1 80 ? 16.741 6.982 -11.878 1.00 71.31 80 ARG A O 1
ATOM 642 N N . GLU A 1 81 ? 17.490 8.962 -11.117 1.00 76.88 81 GLU A N 1
ATOM 643 C CA . GLU A 1 81 ? 18.812 8.860 -11.749 1.00 76.88 81 GLU A CA 1
ATOM 644 C C . GLU A 1 81 ? 19.577 7.618 -11.276 1.00 76.88 81 GLU A C 1
ATOM 646 O O . GLU A 1 81 ? 20.174 6.901 -12.079 1.00 76.88 81 GLU A O 1
ATOM 651 N N . THR A 1 82 ? 19.516 7.317 -9.978 1.00 76.19 82 THR A N 1
ATOM 652 C CA . THR A 1 82 ? 20.136 6.124 -9.388 1.00 76.19 82 THR A CA 1
ATOM 653 C C . THR A 1 82 ? 19.556 4.840 -9.984 1.00 76.19 82 THR A C 1
ATOM 655 O O . THR A 1 82 ? 20.301 3.917 -10.324 1.00 76.19 82 THR A O 1
ATOM 658 N N . ILE A 1 83 ? 18.232 4.751 -10.121 1.00 75.94 83 ILE A N 1
ATOM 659 C CA . ILE A 1 83 ? 17.592 3.527 -10.612 1.00 75.94 83 ILE A CA 1
ATOM 660 C C . ILE A 1 83 ? 17.836 3.342 -12.116 1.00 75.94 83 ILE A C 1
ATOM 662 O O . ILE A 1 83 ? 18.100 2.222 -12.563 1.00 75.94 83 ILE A O 1
ATOM 666 N N . GLU A 1 84 ? 17.828 4.422 -12.897 1.00 80.31 84 GLU A N 1
ATOM 667 C CA . GLU A 1 84 ? 18.097 4.386 -14.341 1.00 80.31 84 GLU A CA 1
ATOM 668 C C . GLU A 1 84 ? 19.586 4.123 -14.659 1.00 80.31 84 GLU A C 1
ATOM 670 O O . GLU A 1 84 ? 19.925 3.640 -15.742 1.00 80.31 84 GLU A O 1
ATOM 675 N N . ASN A 1 85 ? 20.498 4.351 -13.709 1.00 82.56 85 ASN A N 1
ATOM 676 C CA . ASN A 1 85 ? 21.932 4.159 -13.912 1.00 82.56 85 ASN A CA 1
ATOM 677 C C . ASN A 1 85 ? 22.325 2.671 -14.000 1.00 82.56 85 ASN A C 1
ATOM 679 O O . ASN A 1 85 ? 22.335 1.939 -13.010 1.00 82.56 85 ASN A O 1
ATOM 683 N N . THR A 1 86 ? 22.724 2.213 -15.187 1.00 82.19 86 THR A N 1
ATOM 684 C CA . THR A 1 86 ? 23.136 0.817 -15.444 1.00 82.19 86 THR A CA 1
ATOM 685 C C . THR A 1 86 ? 24.434 0.404 -14.747 1.00 82.19 86 THR A C 1
ATOM 687 O O . THR A 1 86 ? 24.716 -0.787 -14.650 1.00 82.19 86 THR A O 1
ATOM 690 N N . ARG A 1 87 ? 25.226 1.356 -14.237 1.00 86.94 87 ARG A N 1
ATOM 691 C CA . ARG A 1 87 ? 26.471 1.075 -13.502 1.00 86.94 87 ARG A CA 1
ATOM 692 C C . ARG A 1 87 ? 26.234 0.724 -12.036 1.00 86.94 87 ARG A C 1
ATOM 694 O O . ARG A 1 87 ? 27.147 0.223 -11.385 1.00 86.94 87 ARG A O 1
ATOM 701 N N . ILE A 1 88 ? 25.047 1.007 -11.504 1.00 84.19 88 ILE A N 1
ATOM 702 C CA . ILE A 1 88 ? 24.714 0.717 -10.110 1.00 84.19 88 ILE A CA 1
ATOM 703 C C . ILE A 1 88 ? 24.222 -0.736 -10.011 1.00 84.19 88 ILE A C 1
ATOM 705 O O . ILE A 1 88 ? 23.318 -1.113 -10.759 1.00 84.19 88 ILE A O 1
ATOM 709 N N . PRO A 1 89 ? 24.769 -1.562 -9.098 1.00 86.12 89 PRO A N 1
ATOM 710 C CA . PRO A 1 89 ? 24.319 -2.940 -8.930 1.00 86.12 89 PRO A CA 1
ATOM 711 C C . PRO A 1 89 ? 22.823 -3.028 -8.572 1.00 86.12 89 PRO A C 1
ATOM 713 O O . PRO A 1 89 ? 22.363 -2.230 -7.747 1.00 86.12 89 PRO A O 1
ATOM 716 N N . PRO A 1 90 ? 22.074 -4.028 -9.082 1.00 84.38 90 PRO A N 1
ATOM 717 C CA . PRO A 1 90 ? 20.644 -4.207 -8.792 1.00 84.38 90 PRO A CA 1
ATOM 718 C C . PRO A 1 90 ? 20.307 -4.194 -7.296 1.00 84.38 90 PRO A C 1
ATOM 720 O O . PRO A 1 90 ? 19.360 -3.542 -6.862 1.00 84.38 90 PRO A O 1
ATOM 723 N N . ARG A 1 91 ? 21.148 -4.823 -6.465 1.00 81.31 91 ARG A N 1
ATOM 724 C CA . ARG A 1 91 ? 20.987 -4.831 -5.002 1.00 81.31 91 ARG A CA 1
ATOM 725 C C . ARG A 1 91 ? 21.049 -3.430 -4.384 1.00 81.31 91 ARG A C 1
ATOM 727 O O . ARG A 1 91 ? 20.300 -3.136 -3.455 1.00 81.31 91 ARG A O 1
ATOM 734 N N . THR A 1 92 ? 21.927 -2.566 -4.891 1.00 82.12 92 THR A N 1
ATOM 735 C CA . THR A 1 92 ? 22.062 -1.181 -4.419 1.00 82.12 92 THR A CA 1
ATOM 736 C C . THR A 1 92 ? 20.847 -0.353 -4.826 1.00 82.12 92 THR A C 1
ATOM 738 O O . THR A 1 92 ? 20.322 0.392 -4.000 1.00 82.12 92 THR A O 1
ATOM 741 N N . LYS A 1 93 ? 20.342 -0.542 -6.054 1.00 83.75 93 LYS A N 1
ATOM 742 C CA . LYS A 1 93 ? 19.094 0.087 -6.518 1.00 83.75 93 LYS A CA 1
ATOM 743 C C . LYS A 1 93 ? 17.905 -0.340 -5.667 1.00 83.75 93 LYS A C 1
ATOM 745 O O . LYS A 1 93 ? 17.168 0.510 -5.180 1.00 83.75 93 LYS A O 1
ATOM 750 N N . ALA A 1 94 ? 17.763 -1.644 -5.432 1.00 83.62 94 ALA A N 1
ATOM 751 C CA . ALA A 1 94 ? 16.694 -2.197 -4.611 1.00 83.62 94 ALA A CA 1
ATOM 752 C C . ALA A 1 94 ? 16.722 -1.626 -3.184 1.00 83.62 94 ALA A C 1
ATOM 754 O O . ALA A 1 94 ? 15.679 -1.235 -2.666 1.00 83.62 94 ALA A O 1
ATOM 755 N N . LYS A 1 95 ? 17.910 -1.488 -2.575 1.00 82.19 95 LYS A N 1
ATOM 756 C CA . LYS A 1 95 ? 18.063 -0.858 -1.253 1.00 82.19 95 LYS A CA 1
ATOM 757 C C . LYS A 1 95 ? 17.653 0.615 -1.264 1.00 82.19 95 LYS A C 1
ATOM 759 O O . LYS A 1 95 ? 16.921 1.034 -0.376 1.00 82.19 95 LYS A O 1
ATOM 764 N N . ALA A 1 96 ? 18.083 1.380 -2.267 1.00 82.75 96 ALA A N 1
ATOM 765 C CA . ALA A 1 96 ? 17.711 2.788 -2.401 1.00 82.75 96 ALA A CA 1
ATOM 766 C C . ALA A 1 96 ? 16.199 2.976 -2.571 1.00 82.75 96 ALA A C 1
ATOM 768 O O . ALA A 1 96 ? 15.597 3.780 -1.861 1.00 82.75 96 ALA A O 1
ATOM 769 N N . VAL A 1 97 ? 15.575 2.178 -3.442 1.00 83.94 97 VAL A N 1
ATOM 770 C CA . VAL A 1 97 ? 14.119 2.172 -3.617 1.00 83.94 97 VAL A CA 1
ATOM 771 C C . VAL A 1 97 ? 13.423 1.844 -2.305 1.00 83.94 97 VAL A C 1
ATOM 773 O O . VAL A 1 97 ? 12.524 2.572 -1.897 1.00 83.94 97 VAL A O 1
ATOM 776 N N . TYR A 1 98 ? 13.845 0.781 -1.625 1.00 84.00 98 TYR A N 1
ATOM 777 C CA . TYR A 1 98 ? 13.224 0.330 -0.387 1.00 84.00 98 TYR A CA 1
ATOM 778 C C . TYR A 1 98 ? 13.282 1.389 0.720 1.00 84.00 98 TYR A C 1
ATOM 780 O O . TYR A 1 98 ? 12.252 1.765 1.276 1.00 84.00 98 TYR A O 1
ATOM 788 N N . THR A 1 99 ? 14.470 1.935 0.989 1.00 81.81 99 THR A N 1
ATOM 789 C CA . THR A 1 99 ? 14.662 2.978 2.004 1.00 81.81 99 THR A CA 1
ATOM 790 C C . THR A 1 99 ? 13.836 4.225 1.695 1.00 81.81 99 THR A C 1
ATOM 792 O O . THR A 1 99 ? 13.158 4.755 2.576 1.00 81.81 99 THR A O 1
ATOM 795 N N . HIS A 1 100 ? 13.833 4.669 0.438 1.00 83.38 100 HIS A N 1
ATOM 796 C CA . HIS A 1 100 ? 13.044 5.828 0.038 1.00 83.38 100 HIS A CA 1
ATOM 797 C C . HIS A 1 100 ? 11.531 5.558 0.121 1.00 83.38 100 HIS A C 1
ATOM 799 O O . HIS A 1 100 ? 10.767 6.448 0.498 1.00 83.38 100 HIS A O 1
ATOM 805 N N . SER A 1 101 ? 11.100 4.327 -0.177 1.00 85.44 101 SER A N 1
ATOM 806 C CA . SER A 1 101 ? 9.698 3.901 -0.070 1.00 85.44 101 SER A CA 1
ATOM 807 C C . SER A 1 101 ? 9.194 3.999 1.362 1.00 85.44 101 SER A C 1
ATOM 809 O O . SER A 1 101 ? 8.114 4.539 1.577 1.00 85.44 101 SER A O 1
ATOM 811 N N . ILE A 1 102 ? 9.985 3.538 2.338 1.00 85.06 102 ILE A N 1
ATOM 812 C CA . ILE A 1 102 ? 9.630 3.640 3.760 1.00 85.06 102 ILE A CA 1
ATOM 813 C C . ILE A 1 102 ? 9.424 5.103 4.141 1.00 85.06 102 ILE A C 1
ATOM 815 O O . ILE A 1 102 ? 8.369 5.440 4.661 1.00 85.06 102 ILE A O 1
ATOM 819 N N . ARG A 1 103 ? 10.374 5.985 3.805 1.00 83.88 103 ARG A N 1
ATOM 820 C CA . ARG A 1 103 ? 10.280 7.416 4.134 1.00 83.88 103 ARG A CA 1
ATOM 821 C C . ARG A 1 103 ? 9.038 8.073 3.528 1.00 83.88 103 ARG A C 1
ATOM 823 O O . ARG A 1 103 ? 8.349 8.831 4.200 1.00 83.88 103 ARG A O 1
ATOM 830 N N . MET A 1 104 ? 8.738 7.783 2.261 1.00 85.75 104 MET A N 1
ATOM 831 C CA . MET A 1 104 ? 7.542 8.326 1.611 1.00 85.75 104 MET A CA 1
ATOM 832 C C . MET A 1 104 ? 6.256 7.781 2.225 1.00 85.75 104 MET A C 1
ATOM 834 O O . MET A 1 104 ? 5.323 8.549 2.443 1.00 85.75 104 MET A O 1
ATOM 838 N N . MET A 1 105 ? 6.213 6.490 2.552 1.00 88.44 105 MET A N 1
ATOM 839 C CA . MET A 1 105 ? 5.052 5.894 3.210 1.00 88.44 105 MET A CA 1
ATOM 840 C C . MET A 1 105 ? 4.858 6.400 4.638 1.00 88.44 105 MET A C 1
ATOM 842 O O . MET A 1 105 ? 3.715 6.582 5.041 1.00 88.44 105 MET A O 1
ATOM 846 N N . THR A 1 106 ? 5.933 6.695 5.372 1.00 87.81 106 THR A N 1
ATOM 847 C CA . THR A 1 106 ? 5.853 7.382 6.668 1.00 87.81 106 THR A CA 1
ATOM 848 C C . THR A 1 106 ? 5.150 8.729 6.517 1.00 87.81 106 THR A C 1
ATOM 850 O O . THR A 1 106 ? 4.133 8.943 7.163 1.00 87.81 106 THR A O 1
ATOM 853 N N . ASN A 1 107 ? 5.590 9.582 5.585 1.00 88.00 107 ASN A N 1
ATOM 854 C CA . ASN A 1 107 ? 4.953 10.887 5.364 1.00 88.00 107 ASN A CA 1
ATOM 855 C C . ASN A 1 107 ? 3.472 10.765 4.968 1.00 88.00 107 ASN A C 1
ATOM 857 O O . ASN A 1 107 ? 2.644 11.549 5.420 1.00 88.00 107 ASN A O 1
ATOM 861 N N . VAL A 1 108 ? 3.132 9.786 4.122 1.00 91.00 108 VAL A N 1
ATOM 862 C CA . VAL A 1 108 ? 1.743 9.545 3.700 1.00 91.00 108 VAL A CA 1
ATOM 863 C C . VAL A 1 108 ? 0.864 9.111 4.869 1.00 91.00 108 VAL A C 1
ATOM 865 O O . VAL A 1 108 ? -0.268 9.572 4.970 1.00 91.00 108 VAL A O 1
ATOM 868 N N . LEU A 1 109 ? 1.356 8.214 5.725 1.00 88.62 109 LEU A N 1
ATOM 869 C CA . LEU A 1 109 ? 0.569 7.646 6.820 1.00 88.62 109 LEU A CA 1
ATOM 870 C C . LEU A 1 109 ? 0.489 8.574 8.039 1.00 88.62 109 LEU A C 1
ATOM 872 O O . LEU A 1 109 ? -0.500 8.519 8.765 1.00 88.62 109 LEU A O 1
ATOM 876 N N . GLU A 1 110 ? 1.488 9.433 8.249 1.00 88.69 110 GLU A N 1
ATOM 877 C CA . GLU A 1 110 ? 1.475 10.450 9.309 1.00 88.69 110 GLU A CA 1
ATOM 878 C C . GLU A 1 110 ? 0.660 11.689 8.912 1.00 88.69 110 GLU A C 1
ATOM 880 O O . GLU A 1 110 ? -0.080 12.229 9.734 1.00 88.69 110 GLU A O 1
ATOM 885 N N . GLU A 1 111 ? 0.737 12.118 7.648 1.00 92.06 111 GLU A N 1
ATOM 886 C CA . GLU A 1 111 ? 0.028 13.294 7.136 1.00 92.06 111 GLU A CA 1
ATOM 887 C C . GLU A 1 111 ? -0.614 13.009 5.762 1.00 92.06 111 GLU A C 1
ATOM 889 O O . GLU A 1 111 ? -0.065 13.394 4.721 1.00 92.06 111 GLU A O 1
ATOM 894 N N . PRO A 1 112 ? -1.801 12.377 5.712 1.00 93.00 112 PRO A N 1
ATOM 895 C CA . PRO A 1 112 ? -2.446 11.931 4.471 1.00 93.00 112 PRO A CA 1
ATOM 896 C C . PRO A 1 112 ? -3.149 13.069 3.703 1.00 93.00 112 PRO A C 1
ATOM 898 O O . PRO A 1 112 ? -4.330 12.999 3.364 1.00 93.00 112 PRO A O 1
ATOM 901 N N . ASN A 1 113 ? -2.427 14.151 3.422 1.00 93.25 113 ASN A N 1
ATOM 902 C CA . ASN A 1 113 ? -2.906 15.269 2.611 1.00 93.25 113 ASN A CA 1
ATOM 903 C C . ASN A 1 113 ? -2.707 15.010 1.101 1.00 93.25 113 ASN A C 1
ATOM 905 O O . ASN A 1 113 ? -1.999 14.089 0.688 1.00 93.25 113 ASN A O 1
ATOM 909 N N . THR A 1 114 ? -3.323 15.844 0.257 1.00 93.56 114 THR A N 1
ATOM 910 C CA . THR A 1 114 ? -3.252 15.719 -1.211 1.00 93.56 114 THR A CA 1
ATOM 911 C C . THR A 1 114 ? -1.816 15.685 -1.743 1.00 93.56 114 THR A C 1
ATOM 913 O O . THR A 1 114 ? -1.513 14.900 -2.638 1.00 93.56 114 THR A O 1
ATOM 916 N N . GLU A 1 115 ? -0.915 16.507 -1.201 1.00 91.56 115 GLU A N 1
ATOM 917 C CA . GLU A 1 115 ? 0.473 16.583 -1.666 1.00 91.56 115 GLU A CA 1
ATOM 918 C C . GLU A 1 115 ? 1.244 15.295 -1.352 1.00 91.56 115 GLU A C 1
ATOM 920 O O . GLU A 1 115 ? 1.874 14.716 -2.245 1.00 91.56 115 GLU A O 1
ATOM 925 N N . ASN A 1 116 ? 1.130 14.800 -0.119 1.00 91.50 116 ASN A N 1
ATOM 926 C CA . ASN A 1 116 ? 1.791 13.575 0.316 1.00 91.50 116 ASN A CA 1
ATOM 927 C C . ASN A 1 116 ? 1.252 12.352 -0.430 1.00 91.50 116 ASN A C 1
ATOM 929 O O . ASN A 1 116 ? 2.048 11.552 -0.923 1.00 91.50 116 ASN A O 1
ATOM 933 N N . ILE A 1 117 ? -0.069 12.231 -0.610 1.00 93.50 117 ILE A N 1
ATOM 934 C CA . ILE A 1 117 ? -0.664 11.124 -1.378 1.00 93.50 117 ILE A CA 1
ATOM 935 C C . ILE A 1 117 ? -0.216 11.171 -2.841 1.00 93.50 117 ILE A C 1
ATOM 937 O O . ILE A 1 117 ? 0.166 10.140 -3.398 1.00 93.50 117 ILE A O 1
ATOM 941 N N . LEU A 1 118 ? -0.196 12.350 -3.469 1.00 91.44 118 LEU A N 1
ATOM 942 C CA . LEU A 1 118 ? 0.298 12.499 -4.838 1.00 91.44 118 LEU A CA 1
ATOM 943 C C . LEU A 1 118 ? 1.773 12.093 -4.958 1.00 91.44 118 LEU A C 1
ATOM 945 O O . LEU A 1 118 ? 2.145 11.390 -5.901 1.00 91.44 118 LEU A O 1
ATOM 949 N N . SER A 1 119 ? 2.616 12.539 -4.024 1.00 88.31 119 SER A N 1
ATOM 950 C CA . SER A 1 119 ? 4.041 12.194 -3.987 1.00 88.31 119 SER A CA 1
ATOM 951 C C . SER A 1 119 ? 4.250 10.689 -3.789 1.00 88.31 119 SER A C 1
ATOM 953 O O . SER A 1 119 ? 4.974 10.055 -4.562 1.00 88.31 119 SER A O 1
ATOM 955 N N . GLY A 1 120 ? 3.530 10.092 -2.834 1.00 90.75 120 GLY A N 1
ATOM 956 C CA . GLY A 1 120 ? 3.534 8.655 -2.570 1.00 90.75 120 GLY A CA 1
ATOM 957 C C . GLY A 1 120 ? 3.114 7.841 -3.793 1.00 90.75 120 GLY A C 1
ATOM 958 O O . GLY A 1 120 ? 3.836 6.933 -4.199 1.00 90.75 120 GLY A O 1
ATOM 959 N N . LYS A 1 121 ? 2.015 8.215 -4.463 1.00 93.31 121 LYS A N 1
ATOM 960 C CA . LYS A 1 121 ? 1.569 7.543 -5.697 1.00 93.31 121 LYS A CA 1
ATOM 961 C C . LYS A 1 121 ? 2.611 7.637 -6.809 1.00 93.31 121 LYS A C 1
ATOM 963 O O . LYS A 1 121 ? 2.925 6.621 -7.418 1.00 93.31 121 LYS A O 1
ATOM 968 N N . LYS A 1 122 ? 3.212 8.810 -7.039 1.00 90.25 122 LYS A N 1
ATOM 969 C CA . LYS A 1 122 ? 4.296 8.967 -8.031 1.00 90.25 122 LYS A CA 1
ATOM 970 C C . LYS A 1 122 ? 5.488 8.059 -7.732 1.00 90.25 122 LYS A C 1
ATOM 972 O O . LYS A 1 122 ? 6.038 7.466 -8.656 1.00 90.25 122 LYS A O 1
ATOM 977 N N . MET A 1 123 ? 5.870 7.930 -6.462 1.00 87.69 123 MET A N 1
ATOM 978 C CA . MET A 1 123 ? 6.927 7.005 -6.055 1.00 87.69 123 MET A CA 1
ATOM 979 C C . MET A 1 123 ? 6.538 5.558 -6.351 1.00 87.69 123 MET A C 1
ATOM 981 O O . MET A 1 123 ? 7.289 4.847 -7.011 1.00 87.69 123 MET A O 1
ATOM 985 N N . VAL A 1 124 ? 5.343 5.140 -5.931 1.00 92.12 124 VAL A N 1
ATOM 986 C CA . VAL A 1 124 ? 4.840 3.786 -6.186 1.00 92.12 124 VAL A CA 1
ATOM 987 C C . VAL A 1 124 ? 4.795 3.482 -7.681 1.00 92.12 124 VAL A C 1
ATOM 989 O O . VAL A 1 124 ? 5.177 2.389 -8.087 1.00 92.12 124 VAL A O 1
ATOM 992 N N . TYR A 1 125 ? 4.418 4.443 -8.525 1.00 92.19 125 TYR A N 1
ATOM 993 C CA . TYR A 1 125 ? 4.447 4.256 -9.975 1.00 92.19 125 TYR A CA 1
ATOM 994 C C . TYR A 1 125 ? 5.852 3.975 -10.496 1.00 92.19 125 TYR A C 1
ATOM 996 O O . TYR A 1 125 ? 6.012 3.054 -11.290 1.00 92.19 125 TYR A O 1
ATOM 1004 N N . ASN A 1 126 ? 6.862 4.704 -10.014 1.00 86.75 126 ASN A N 1
ATOM 1005 C CA . ASN A 1 126 ? 8.250 4.432 -10.382 1.00 86.75 126 ASN A CA 1
ATOM 1006 C C . ASN A 1 126 ? 8.656 3.019 -9.940 1.00 86.75 126 ASN A C 1
ATOM 1008 O O . ASN A 1 126 ? 9.241 2.278 -10.722 1.00 86.75 126 ASN A O 1
ATOM 1012 N N . ILE A 1 127 ? 8.301 2.606 -8.718 1.00 87.56 127 ILE A N 1
ATOM 1013 C CA . ILE A 1 127 ? 8.580 1.249 -8.215 1.00 87.56 127 ILE A CA 1
ATOM 1014 C C . ILE A 1 127 ? 7.943 0.196 -9.119 1.00 87.56 127 ILE A C 1
ATOM 1016 O O . ILE A 1 127 ? 8.615 -0.749 -9.524 1.00 87.56 127 ILE A O 1
ATOM 1020 N N . VAL A 1 128 ? 6.664 0.366 -9.455 1.00 91.25 128 VAL A N 1
ATOM 1021 C CA . VAL A 1 128 ? 5.936 -0.536 -10.352 1.00 91.25 128 VAL A CA 1
ATOM 1022 C C . VAL A 1 128 ? 6.619 -0.595 -11.713 1.00 91.25 128 VAL A C 1
ATOM 1024 O O . VAL A 1 128 ? 6.906 -1.689 -12.192 1.00 91.25 128 VAL A O 1
ATOM 1027 N N . ASP A 1 129 ? 6.924 0.552 -12.319 1.00 88.94 129 ASP A N 1
ATOM 1028 C CA . ASP A 1 129 ? 7.592 0.617 -13.620 1.00 88.94 129 ASP A CA 1
ATOM 1029 C C . ASP A 1 129 ? 8.939 -0.124 -13.591 1.00 88.94 129 ASP A C 1
ATOM 1031 O O . ASP A 1 129 ? 9.251 -0.880 -14.511 1.00 88.94 129 ASP A O 1
ATOM 1035 N N . HIS A 1 130 ? 9.710 0.025 -12.512 1.00 84.00 130 HIS A N 1
ATOM 1036 C CA . HIS A 1 130 ? 10.989 -0.662 -12.342 1.00 84.00 130 HIS A CA 1
ATOM 1037 C C . HIS A 1 130 ? 10.836 -2.163 -12.112 1.00 84.00 130 HIS A C 1
ATOM 1039 O O . HIS A 1 130 ? 11.546 -2.937 -12.748 1.00 84.00 130 HIS A O 1
ATOM 1045 N N . ILE A 1 131 ? 9.890 -2.592 -11.272 1.00 87.50 131 ILE A N 1
ATOM 1046 C CA . ILE A 1 131 ? 9.590 -4.017 -11.080 1.00 87.50 131 ILE A CA 1
ATOM 1047 C C . ILE A 1 131 ? 9.183 -4.651 -12.408 1.00 87.50 131 ILE A C 1
ATOM 1049 O O . ILE A 1 131 ? 9.549 -5.790 -12.683 1.00 87.50 131 ILE A O 1
ATOM 1053 N N . LEU A 1 132 ? 8.424 -3.941 -13.243 1.00 87.69 132 LEU A N 1
ATOM 1054 C CA . LEU A 1 132 ? 8.001 -4.442 -14.545 1.00 87.69 132 LEU A CA 1
ATOM 1055 C C . LEU A 1 132 ? 9.158 -4.503 -15.553 1.00 87.69 132 LEU A C 1
ATOM 1057 O O . LEU A 1 132 ? 9.213 -5.468 -16.315 1.00 87.69 132 LEU A O 1
ATOM 1061 N N . ALA A 1 133 ? 10.074 -3.531 -15.533 1.00 86.25 133 ALA A N 1
ATOM 1062 C CA . ALA A 1 133 ? 11.152 -3.392 -16.514 1.00 86.25 133 ALA A CA 1
ATOM 1063 C C . ALA A 1 133 ? 12.449 -4.166 -16.194 1.00 86.25 133 ALA A C 1
ATOM 1065 O O . ALA A 1 133 ? 13.180 -4.496 -17.125 1.00 86.25 133 ALA A O 1
ATOM 1066 N N . ASP A 1 134 ? 12.754 -4.441 -14.921 1.00 85.00 134 ASP A N 1
ATOM 1067 C CA . ASP A 1 134 ? 14.033 -5.019 -14.479 1.00 85.00 134 ASP A CA 1
ATOM 1068 C C . ASP A 1 134 ? 13.815 -6.193 -13.505 1.00 85.00 134 ASP A C 1
ATOM 1070 O O . ASP A 1 134 ? 13.569 -6.007 -12.310 1.00 85.00 134 ASP A O 1
ATOM 1074 N N . ASP A 1 135 ? 13.918 -7.418 -14.029 1.00 86.56 135 ASP A N 1
ATOM 1075 C CA . ASP A 1 135 ? 13.728 -8.653 -13.259 1.00 86.56 135 ASP A CA 1
ATOM 1076 C C . ASP A 1 135 ? 14.803 -8.870 -12.181 1.00 86.56 135 ASP A C 1
ATOM 1078 O O . ASP A 1 135 ? 14.493 -9.406 -11.115 1.00 86.56 135 ASP A O 1
ATOM 1082 N N . ASP A 1 136 ? 16.043 -8.430 -12.407 1.00 84.06 136 ASP A N 1
ATOM 1083 C CA . ASP A 1 136 ? 17.142 -8.618 -11.450 1.00 84.06 136 ASP A CA 1
ATOM 1084 C C . ASP A 1 136 ? 16.955 -7.704 -10.232 1.00 84.06 136 ASP A C 1
ATOM 1086 O O . ASP A 1 136 ? 17.111 -8.121 -9.076 1.00 84.06 136 ASP A O 1
ATOM 1090 N N . THR A 1 137 ? 16.566 -6.449 -10.476 1.00 81.06 137 THR A N 1
ATOM 1091 C CA . THR A 1 137 ? 16.222 -5.504 -9.406 1.00 81.06 137 THR A CA 1
ATOM 1092 C C . THR A 1 137 ? 14.964 -5.959 -8.660 1.00 81.06 137 THR A C 1
ATOM 1094 O O . THR A 1 137 ? 14.948 -5.928 -7.428 1.00 81.06 137 THR A O 1
ATOM 1097 N N . ALA A 1 138 ? 13.946 -6.457 -9.369 1.00 83.44 138 ALA A N 1
ATOM 1098 C CA . ALA A 1 138 ? 12.727 -7.013 -8.774 1.00 83.44 138 ALA A CA 1
ATOM 1099 C C . ALA A 1 138 ? 13.014 -8.207 -7.836 1.00 83.44 138 ALA A C 1
ATOM 1101 O O . ALA A 1 138 ? 12.486 -8.281 -6.719 1.00 83.44 138 ALA A O 1
ATOM 1102 N N . GLN A 1 139 ? 13.909 -9.115 -8.237 1.00 84.25 139 GLN A N 1
ATOM 1103 C CA . GLN A 1 139 ? 14.367 -10.215 -7.381 1.00 84.25 139 GLN A CA 1
ATOM 1104 C C . GLN A 1 139 ? 15.089 -9.696 -6.132 1.00 84.25 139 GLN A C 1
ATOM 1106 O O . GLN A 1 139 ? 14.803 -10.141 -5.019 1.00 84.25 139 GLN A O 1
ATOM 1111 N N . CYS A 1 140 ? 15.975 -8.707 -6.286 1.00 82.00 140 CYS A N 1
ATOM 1112 C CA . CYS A 1 140 ? 16.667 -8.093 -5.152 1.00 82.00 140 CYS A CA 1
ATOM 1113 C C . CYS A 1 140 ? 15.699 -7.418 -4.168 1.00 82.00 140 CYS A C 1
ATOM 1115 O O . CYS A 1 140 ? 15.909 -7.511 -2.961 1.00 82.00 140 CYS A O 1
ATOM 1117 N N . MET A 1 141 ? 14.636 -6.771 -4.655 1.00 80.56 141 MET A N 1
ATOM 1118 C CA . MET A 1 141 ? 13.607 -6.161 -3.801 1.00 80.56 141 MET A CA 1
ATOM 1119 C C . MET A 1 141 ? 12.908 -7.202 -2.924 1.00 80.56 141 MET A C 1
ATOM 1121 O O . MET A 1 141 ? 12.744 -6.976 -1.727 1.00 80.56 141 MET A O 1
ATOM 1125 N N . THR A 1 142 ? 12.594 -8.377 -3.479 1.00 77.56 142 THR A N 1
ATOM 1126 C CA . THR A 1 142 ? 11.979 -9.486 -2.726 1.00 77.56 142 THR A CA 1
ATOM 1127 C C . THR A 1 142 ? 12.831 -9.884 -1.515 1.00 77.56 142 THR A C 1
ATOM 1129 O O . THR A 1 142 ? 12.312 -10.040 -0.412 1.00 77.56 142 THR A O 1
ATOM 1132 N N . LEU A 1 143 ? 14.155 -9.963 -1.683 1.00 77.81 143 LEU A N 1
ATOM 1133 C CA . LEU A 1 143 ? 15.088 -10.318 -0.604 1.00 77.81 143 LEU A CA 1
ATOM 1134 C C . LEU A 1 143 ? 15.167 -9.259 0.508 1.00 77.81 143 LEU A C 1
ATOM 1136 O O . LEU A 1 143 ? 15.477 -9.582 1.655 1.00 77.81 143 LEU A O 1
ATOM 1140 N N . ILE A 1 144 ? 14.916 -7.988 0.186 1.00 73.94 144 ILE A N 1
ATOM 1141 C CA . ILE A 1 144 ? 14.961 -6.896 1.167 1.00 73.94 144 ILE A CA 1
ATOM 1142 C C . ILE A 1 144 ? 13.688 -6.889 2.023 1.00 73.94 144 ILE A C 1
ATOM 1144 O O . ILE A 1 144 ? 13.780 -6.713 3.236 1.00 73.94 144 ILE A O 1
ATOM 1148 N N . THR A 1 145 ? 12.526 -7.175 1.424 1.00 69.62 145 THR A N 1
ATOM 1149 C CA . THR A 1 145 ? 11.227 -7.179 2.128 1.00 69.62 145 THR A CA 1
ATOM 1150 C C . THR A 1 145 ? 11.094 -8.237 3.234 1.00 69.62 145 THR A C 1
ATOM 1152 O O . THR A 1 145 ? 10.200 -8.141 4.069 1.00 69.62 145 THR A O 1
ATOM 1155 N N . SER A 1 146 ? 11.978 -9.239 3.299 1.00 59.44 146 SER A N 1
ATOM 1156 C CA . SER A 1 146 ? 11.870 -10.348 4.261 1.00 59.44 146 SER A CA 1
ATOM 1157 C C . SER A 1 146 ? 12.484 -10.078 5.646 1.00 59.44 146 SER A C 1
ATOM 1159 O O . SER A 1 146 ? 12.496 -10.984 6.479 1.00 59.44 146 SER A O 1
ATOM 1161 N N . HIS A 1 147 ? 13.023 -8.878 5.903 1.00 53.06 147 HIS A N 1
ATOM 1162 C CA . HIS A 1 147 ? 13.902 -8.627 7.058 1.00 53.06 147 HIS A CA 1
ATOM 1163 C C . HIS A 1 147 ? 13.443 -7.532 8.042 1.00 53.06 147 HIS A C 1
ATOM 1165 O O . HIS A 1 147 ? 14.158 -7.291 9.014 1.00 53.06 147 HIS A O 1
ATOM 1171 N N . ASP A 1 148 ? 12.284 -6.889 7.856 1.00 51.38 148 ASP A N 1
ATOM 1172 C CA . ASP A 1 148 ? 11.869 -5.756 8.702 1.00 51.38 148 ASP A CA 1
ATOM 1173 C C . ASP A 1 148 ? 10.339 -5.704 8.918 1.00 51.38 148 ASP A C 1
ATOM 1175 O O . ASP A 1 148 ? 9.560 -5.902 7.985 1.00 51.38 148 ASP A O 1
ATOM 1179 N N . TYR A 1 149 ? 9.911 -5.468 10.164 1.00 51.22 149 TYR A N 1
ATOM 1180 C CA . TYR A 1 149 ? 8.515 -5.539 10.615 1.00 51.22 149 TYR A CA 1
ATOM 1181 C C . TYR A 1 149 ? 8.161 -4.320 11.482 1.00 51.22 149 TYR A C 1
ATOM 1183 O O . TYR A 1 149 ? 8.103 -4.396 12.708 1.00 51.22 149 TYR A O 1
ATOM 1191 N N . TYR A 1 150 ? 7.898 -3.193 10.826 1.00 58.19 150 TYR A N 1
ATOM 1192 C CA . TYR A 1 150 ? 7.253 -2.006 11.400 1.00 58.19 150 TYR A CA 1
ATOM 1193 C C . TYR A 1 150 ? 6.072 -1.587 10.509 1.00 58.19 150 TYR A C 1
ATOM 1195 O O . TYR A 1 150 ? 6.042 -1.984 9.352 1.00 58.19 150 TYR A O 1
ATOM 1203 N N . THR A 1 151 ? 5.093 -0.807 10.983 1.00 58.62 151 THR A N 1
ATOM 1204 C CA . THR A 1 151 ? 3.850 -0.501 10.225 1.00 58.62 151 THR A CA 1
ATOM 1205 C C . THR A 1 151 ? 4.108 0.112 8.841 1.00 58.62 151 THR A C 1
ATOM 1207 O O . THR A 1 151 ? 3.527 -0.311 7.841 1.00 58.62 151 THR A O 1
ATOM 1210 N N . TYR A 1 152 ? 5.030 1.073 8.754 1.00 71.75 152 TYR A N 1
ATOM 1211 C CA . TYR A 1 152 ? 5.427 1.686 7.481 1.00 71.75 152 TYR A CA 1
ATOM 1212 C C . TYR A 1 152 ? 6.121 0.670 6.568 1.00 71.75 152 TYR A C 1
ATOM 1214 O O . TYR A 1 152 ? 5.808 0.553 5.384 1.00 71.75 152 TYR A O 1
ATOM 1222 N N . THR A 1 153 ? 7.002 -0.137 7.155 1.00 78.12 153 THR A N 1
ATOM 1223 C CA . THR A 1 153 ? 7.666 -1.255 6.493 1.00 78.12 153 THR A CA 1
ATOM 1224 C C . THR A 1 153 ? 6.663 -2.309 6.014 1.00 78.12 153 THR A C 1
ATOM 1226 O O . THR A 1 153 ? 6.822 -2.844 4.927 1.00 78.12 153 THR A O 1
ATOM 1229 N N . HIS A 1 154 ? 5.585 -2.569 6.759 1.00 84.25 154 HIS A N 1
ATOM 1230 C CA . HIS A 1 154 ? 4.530 -3.513 6.395 1.00 84.25 154 HIS A CA 1
ATOM 1231 C C . HIS A 1 154 ? 3.824 -3.077 5.114 1.00 84.25 154 HIS A C 1
ATOM 1233 O O . HIS A 1 154 ? 3.734 -3.862 4.173 1.00 84.25 154 HIS A O 1
ATOM 1239 N N . SER A 1 155 ? 3.402 -1.812 5.050 1.00 88.94 155 SER A N 1
ATOM 1240 C CA . SER A 1 155 ? 2.757 -1.252 3.857 1.00 88.94 155 SER A CA 1
ATOM 1241 C C . SER A 1 155 ? 3.670 -1.340 2.631 1.00 88.94 155 SER A C 1
ATOM 1243 O O . SER A 1 155 ? 3.235 -1.743 1.554 1.00 88.94 155 SER A O 1
ATOM 1245 N N . VAL A 1 156 ? 4.961 -1.043 2.808 1.00 89.81 156 VAL A N 1
ATOM 1246 C CA . VAL A 1 156 ? 5.969 -1.162 1.747 1.00 89.81 156 VAL A CA 1
ATOM 1247 C C . VAL A 1 156 ? 6.191 -2.620 1.328 1.00 89.81 156 VAL A C 1
ATOM 1249 O O . VAL A 1 156 ? 6.195 -2.914 0.134 1.00 89.81 156 VAL A O 1
ATOM 1252 N N . ASN A 1 157 ? 6.334 -3.542 2.280 1.00 89.62 157 ASN A N 1
ATOM 1253 C CA . ASN A 1 157 ? 6.574 -4.963 2.023 1.00 89.62 157 ASN A CA 1
ATOM 1254 C C . ASN A 1 157 ? 5.391 -5.610 1.304 1.00 89.62 157 ASN A C 1
ATOM 1256 O O . ASN A 1 157 ? 5.573 -6.212 0.245 1.00 89.62 157 ASN A O 1
ATOM 1260 N N . VAL A 1 158 ? 4.178 -5.456 1.847 1.00 91.69 158 VAL A N 1
ATOM 1261 C CA . VAL A 1 158 ? 2.940 -5.947 1.223 1.00 91.69 158 VAL A CA 1
ATOM 1262 C C . VAL A 1 158 ? 2.769 -5.309 -0.149 1.00 91.69 158 VAL A C 1
ATOM 1264 O O . VAL A 1 158 ? 2.485 -6.020 -1.111 1.00 91.69 158 VAL A O 1
ATOM 1267 N N . GLY A 1 159 ? 3.022 -4.004 -0.262 1.00 93.62 159 GLY A N 1
ATOM 1268 C CA . GLY A 1 159 ? 3.020 -3.266 -1.518 1.00 93.62 159 GLY A CA 1
ATOM 1269 C C . GLY A 1 159 ? 3.902 -3.906 -2.589 1.00 93.62 159 GLY A C 1
ATOM 1270 O O . GLY A 1 159 ? 3.410 -4.320 -3.640 1.00 93.62 159 GLY A O 1
ATOM 1271 N N . MET A 1 160 ? 5.203 -4.033 -2.318 1.00 91.94 160 MET A N 1
ATOM 1272 C CA . MET A 1 160 ? 6.175 -4.595 -3.264 1.00 91.94 160 MET A CA 1
ATOM 1273 C C . MET A 1 160 ? 5.865 -6.050 -3.621 1.00 91.94 160 MET A C 1
ATOM 1275 O O . MET A 1 160 ? 5.836 -6.397 -4.804 1.00 91.94 160 MET A O 1
ATOM 1279 N N . LEU A 1 161 ? 5.597 -6.896 -2.621 1.00 92.69 161 LEU A N 1
ATOM 1280 C CA . LEU A 1 161 ? 5.286 -8.311 -2.837 1.00 92.69 161 LEU A CA 1
ATOM 1281 C C . LEU A 1 161 ? 4.007 -8.489 -3.661 1.00 92.69 161 LEU A C 1
ATOM 1283 O O . LEU A 1 161 ? 3.959 -9.350 -4.537 1.00 92.69 161 LEU A O 1
ATOM 1287 N N . SER A 1 162 ? 2.999 -7.643 -3.445 1.00 95.00 162 SER A N 1
ATOM 1288 C CA . SER A 1 162 ? 1.749 -7.686 -4.209 1.00 95.00 162 SER A CA 1
ATOM 1289 C C . SER A 1 162 ? 1.943 -7.244 -5.659 1.00 95.00 162 SER A C 1
ATOM 1291 O O . SER A 1 162 ? 1.379 -7.863 -6.559 1.00 95.00 162 SER A O 1
ATOM 1293 N N . VAL A 1 163 ? 2.791 -6.241 -5.927 1.00 93.94 163 VAL A N 1
ATOM 1294 C CA . VAL A 1 163 ? 3.153 -5.858 -7.307 1.00 93.94 163 VAL A CA 1
ATOM 1295 C C . VAL A 1 163 ? 3.886 -6.999 -8.018 1.00 93.94 163 VAL A C 1
ATOM 1297 O O . VAL A 1 163 ? 3.573 -7.307 -9.169 1.00 93.94 163 VAL A O 1
ATOM 1300 N N . LEU A 1 164 ? 4.829 -7.659 -7.339 1.00 91.69 164 LEU A N 1
ATOM 1301 C CA . LEU A 1 164 ? 5.553 -8.819 -7.872 1.00 91.69 164 LEU A CA 1
ATOM 1302 C C . LEU A 1 164 ? 4.611 -9.995 -8.158 1.00 91.69 164 LEU A C 1
ATOM 1304 O O . LEU A 1 164 ? 4.684 -10.611 -9.225 1.00 91.69 164 LEU A O 1
ATOM 1308 N N . LEU A 1 165 ? 3.685 -10.275 -7.238 1.00 92.81 165 LEU A N 1
ATOM 1309 C CA . LEU A 1 165 ? 2.654 -11.292 -7.419 1.00 92.81 165 LEU A CA 1
ATOM 1310 C C . LEU A 1 165 ? 1.757 -10.956 -8.613 1.00 92.81 165 LEU A C 1
ATOM 1312 O O . LEU A 1 165 ? 1.551 -11.805 -9.477 1.00 92.81 165 LEU A O 1
ATOM 1316 N N . ALA A 1 166 ? 1.279 -9.716 -8.709 1.00 92.81 166 ALA A N 1
ATOM 1317 C CA . ALA A 1 166 ? 0.461 -9.248 -9.821 1.00 92.81 166 ALA A CA 1
ATOM 1318 C C . ALA A 1 166 ? 1.203 -9.371 -11.163 1.00 92.81 166 ALA A C 1
ATOM 1320 O O . ALA A 1 166 ? 0.640 -9.895 -12.125 1.00 92.81 166 ALA A O 1
ATOM 1321 N N . LYS A 1 167 ? 2.493 -9.002 -11.225 1.00 90.25 167 LYS A N 1
ATOM 1322 C CA . LYS A 1 167 ? 3.346 -9.223 -12.409 1.00 90.25 167 LYS A CA 1
ATOM 1323 C C . LYS A 1 167 ? 3.363 -10.703 -12.813 1.00 90.25 167 LYS A C 1
ATOM 1325 O O . LYS A 1 167 ? 3.166 -11.024 -13.987 1.00 90.25 167 LYS A O 1
ATOM 1330 N N . SER A 1 168 ? 3.563 -11.597 -11.843 1.00 89.69 168 SER A N 1
ATOM 1331 C CA . SER A 1 168 ? 3.624 -13.049 -12.058 1.00 89.69 168 SER A CA 1
ATOM 1332 C C . SER A 1 168 ? 2.285 -13.649 -12.509 1.00 89.69 168 SER A C 1
ATOM 1334 O O . SER A 1 168 ? 2.248 -14.482 -13.417 1.00 89.69 168 SER A O 1
ATOM 1336 N N . VAL A 1 169 ? 1.172 -13.201 -11.922 1.00 90.75 169 VAL A N 1
ATOM 1337 C CA . VAL A 1 169 ? -0.183 -13.685 -12.235 1.00 90.75 169 VAL A CA 1
ATOM 1338 C C . VAL A 1 169 ? -0.651 -13.182 -13.598 1.00 90.75 169 VAL A C 1
ATOM 1340 O O . VAL A 1 169 ? -1.170 -13.963 -14.399 1.00 90.75 169 VAL A O 1
ATOM 1343 N N . PHE A 1 170 ? -0.448 -11.898 -13.896 1.00 89.88 170 PHE A N 1
ATOM 1344 C CA . PHE A 1 170 ? -0.940 -11.304 -15.137 1.00 89.88 170 PHE A CA 1
ATOM 1345 C C . PHE A 1 170 ? -0.069 -11.626 -16.348 1.00 89.88 170 PHE A C 1
ATOM 1347 O O . PHE A 1 170 ? -0.580 -11.587 -17.465 1.00 89.88 170 PHE A O 1
ATOM 1354 N N . LYS A 1 171 ? 1.209 -11.989 -16.165 1.00 83.06 171 LYS A N 1
ATOM 1355 C CA . LYS A 1 171 ? 2.119 -12.428 -17.246 1.00 83.06 171 LYS A CA 1
ATOM 1356 C C . LYS A 1 171 ? 2.125 -11.488 -18.463 1.00 83.06 171 LYS A C 1
ATOM 1358 O O . LYS A 1 171 ? 2.131 -11.942 -19.604 1.00 83.06 171 LYS A O 1
ATOM 1363 N N . GLY A 1 172 ? 2.078 -10.178 -18.220 1.00 71.88 172 GLY A N 1
ATOM 1364 C CA . GLY A 1 172 ? 2.074 -9.159 -19.276 1.00 71.88 172 GLY A CA 1
ATOM 1365 C C . GLY A 1 172 ? 0.707 -8.864 -19.904 1.00 71.88 172 GLY A C 1
ATOM 1366 O O . GLY A 1 172 ? 0.644 -8.123 -20.879 1.00 71.88 172 GLY A O 1
ATOM 1367 N N . LYS A 1 173 ? -0.398 -9.393 -19.365 1.00 74.81 173 LYS A N 1
ATOM 1368 C CA . LYS A 1 173 ? -1.742 -8.928 -19.737 1.00 74.81 173 LYS A CA 1
ATOM 1369 C C . LYS A 1 173 ? -1.932 -7.485 -19.267 1.00 74.81 173 LYS A C 1
ATOM 1371 O O . LYS A 1 173 ? -1.780 -7.192 -18.084 1.00 74.81 173 LYS A O 1
ATOM 1376 N N . HIS A 1 174 ? -2.259 -6.597 -20.202 1.00 66.00 174 HIS A N 1
ATOM 1377 C CA . HIS A 1 174 ? -2.351 -5.149 -19.979 1.00 66.00 174 HIS A CA 1
ATOM 1378 C C . HIS A 1 174 ? -3.755 -4.665 -19.594 1.00 66.00 174 HIS A C 1
ATOM 1380 O O . HIS A 1 174 ? -4.005 -3.463 -19.584 1.00 66.00 174 HIS A O 1
ATOM 1386 N N . ASP A 1 175 ? -4.663 -5.578 -19.253 1.00 79.31 175 ASP A N 1
ATOM 1387 C CA . ASP A 1 175 ? -6.054 -5.239 -18.922 1.00 79.31 175 ASP A CA 1
ATOM 1388 C C . ASP A 1 175 ? -6.183 -4.526 -17.562 1.00 79.31 175 ASP A C 1
ATOM 1390 O O . ASP A 1 175 ? -7.259 -4.056 -17.198 1.00 79.31 175 ASP A O 1
ATOM 1394 N N . HIS A 1 176 ? -5.084 -4.435 -16.808 1.00 84.00 176 HIS A N 1
ATOM 1395 C CA . HIS A 1 176 ? -5.035 -3.824 -15.489 1.00 84.00 176 HIS A CA 1
ATOM 1396 C C . HIS A 1 176 ? -4.040 -2.669 -15.443 1.00 84.00 176 HIS A C 1
ATOM 1398 O O . HIS A 1 176 ? -2.901 -2.774 -15.910 1.00 84.00 176 HIS A O 1
ATOM 1404 N N . ASN A 1 177 ? -4.438 -1.577 -14.792 1.00 92.19 177 ASN A N 1
ATOM 1405 C CA . ASN A 1 177 ? -3.532 -0.483 -14.494 1.00 92.19 177 ASN A CA 1
ATOM 1406 C C . ASN A 1 177 ? -2.614 -0.864 -13.318 1.00 92.19 177 ASN A C 1
ATOM 1408 O O . ASN A 1 177 ? -2.928 -0.629 -12.152 1.00 92.19 177 ASN A O 1
ATOM 1412 N N . MET A 1 178 ? -1.455 -1.449 -13.631 1.00 93.38 178 MET A N 1
ATOM 1413 C CA . MET A 1 178 ? -0.475 -1.903 -12.633 1.00 93.38 178 MET A CA 1
ATOM 1414 C C . MET A 1 178 ? -0.012 -0.799 -11.679 1.00 93.38 178 MET A C 1
ATOM 1416 O O . MET A 1 178 ? 0.297 -1.081 -10.523 1.00 93.38 178 MET A O 1
ATOM 1420 N N . ARG A 1 179 ? 0.029 0.454 -12.143 1.00 95.12 179 ARG A N 1
ATOM 1421 C CA . ARG A 1 179 ? 0.404 1.608 -11.319 1.00 95.12 179 ARG A CA 1
ATOM 1422 C C . ARG A 1 179 ? -0.637 1.881 -10.237 1.00 95.12 179 ARG A C 1
ATOM 1424 O O . ARG A 1 179 ? -0.272 2.096 -9.086 1.00 95.12 179 ARG A O 1
ATOM 1431 N N . GLU A 1 180 ? -1.919 1.819 -10.588 1.00 96.00 180 GLU A N 1
ATOM 1432 C CA . GLU A 1 180 ? -3.019 2.002 -9.633 1.00 96.00 180 GLU A CA 1
ATOM 1433 C C . GLU A 1 180 ? -3.206 0.796 -8.712 1.00 96.00 180 GLU A C 1
ATOM 1435 O O . GLU A 1 180 ? -3.447 0.980 -7.522 1.00 96.00 180 GLU A O 1
ATOM 1440 N N . LEU A 1 181 ? -2.997 -0.427 -9.211 1.00 95.50 181 LEU A N 1
ATOM 1441 C CA . LEU A 1 181 ? -2.918 -1.613 -8.353 1.00 95.50 181 LEU A CA 1
ATOM 1442 C C . LEU A 1 181 ? -1.788 -1.477 -7.330 1.00 95.50 181 LEU A C 1
ATOM 1444 O O . LEU A 1 181 ? -2.010 -1.666 -6.139 1.00 95.50 181 LEU A O 1
ATOM 1448 N N . GLY A 1 182 ? -0.594 -1.078 -7.782 1.00 95.69 182 GLY A N 1
ATOM 1449 C CA . GLY A 1 182 ? 0.532 -0.788 -6.901 1.00 95.69 182 GLY A CA 1
ATOM 1450 C C . GLY A 1 182 ? 0.172 0.249 -5.844 1.00 95.69 182 GLY A C 1
ATOM 1451 O O . GLY A 1 182 ? 0.390 0.011 -4.660 1.00 95.69 182 GLY A O 1
ATOM 1452 N N . ALA A 1 183 ? -0.437 1.369 -6.243 1.00 96.75 183 ALA A N 1
ATOM 1453 C CA . ALA A 1 183 ? -0.888 2.387 -5.298 1.00 96.75 183 ALA A CA 1
ATOM 1454 C C . ALA A 1 183 ? -1.871 1.809 -4.266 1.00 96.75 183 ALA A C 1
ATOM 1456 O O . ALA A 1 183 ? -1.702 2.053 -3.075 1.00 96.75 183 ALA A O 1
ATOM 1457 N N . GLY A 1 184 ? -2.843 0.999 -4.693 1.00 97.31 184 GLY A N 1
ATOM 1458 C CA . GLY A 1 184 ? -3.756 0.295 -3.791 1.00 97.31 184 GLY A CA 1
ATOM 1459 C C . GLY A 1 184 ? -3.035 -0.627 -2.805 1.00 97.31 184 GLY A C 1
ATOM 1460 O O . GLY A 1 184 ? -3.330 -0.580 -1.617 1.00 97.31 184 GLY A O 1
ATOM 1461 N N . PHE A 1 185 ? -2.053 -1.414 -3.256 1.00 97.06 185 PHE A N 1
ATOM 1462 C CA . PHE A 1 185 ? -1.307 -2.327 -2.380 1.00 97.06 185 PHE A CA 1
ATOM 1463 C C . PHE A 1 185 ? -0.486 -1.594 -1.315 1.00 97.06 185 PHE A C 1
ATOM 1465 O O . PHE A 1 185 ? -0.452 -2.026 -0.167 1.00 97.06 185 PHE A O 1
ATOM 1472 N N . PHE A 1 186 ? 0.157 -0.479 -1.665 1.00 95.94 186 PHE A N 1
ATOM 1473 C CA . PHE A 1 186 ? 0.919 0.324 -0.702 1.00 95.94 186 PHE A CA 1
ATOM 1474 C C . PHE A 1 186 ? 0.014 1.100 0.265 1.00 95.94 186 PHE A C 1
ATOM 1476 O O . PHE A 1 186 ? 0.405 1.342 1.401 1.00 95.94 186 PHE A O 1
ATOM 1483 N N . LEU A 1 187 ? -1.186 1.491 -0.174 1.00 96.50 187 LEU A N 1
ATOM 1484 C CA . LEU A 1 187 ? -2.111 2.338 0.586 1.00 96.50 187 LEU A CA 1
ATOM 1485 C C . LEU A 1 187 ? -3.253 1.556 1.249 1.00 96.50 187 LEU A C 1
ATOM 1487 O O . LEU A 1 187 ? -4.161 2.182 1.789 1.00 96.50 187 LEU A O 1
ATOM 1491 N N . HIS A 1 188 ? -3.229 0.219 1.219 1.00 96.88 188 HIS A N 1
ATOM 1492 C CA . HIS A 1 188 ? -4.323 -0.622 1.727 1.00 96.88 188 HIS A CA 1
ATOM 1493 C C . HIS A 1 188 ? -4.709 -0.273 3.175 1.00 96.88 188 HIS A C 1
ATOM 1495 O O . HIS A 1 188 ? -5.887 -0.198 3.508 1.00 96.88 188 HIS A O 1
ATOM 1501 N N . ASP A 1 189 ? -3.702 0.046 3.987 1.00 95.12 189 ASP A N 1
ATOM 1502 C CA . ASP A 1 189 ? -3.813 0.373 5.405 1.00 95.12 189 ASP A CA 1
ATOM 1503 C C . ASP A 1 189 ? -3.931 1.883 5.697 1.00 95.12 189 ASP A C 1
ATOM 1505 O O . ASP A 1 189 ? -3.886 2.283 6.861 1.00 95.12 189 ASP A O 1
ATOM 1509 N N . LEU A 1 190 ? -4.096 2.744 4.680 1.00 95.75 190 LEU A N 1
ATOM 1510 C CA . LEU A 1 190 ? -4.081 4.211 4.827 1.00 95.75 190 LEU A CA 1
ATOM 1511 C C . LEU A 1 190 ? -5.013 4.715 5.933 1.00 95.75 190 LEU A C 1
ATOM 1513 O O . LEU A 1 190 ? -4.635 5.583 6.710 1.00 95.75 190 LEU A O 1
ATOM 1517 N N . GLY A 1 191 ? -6.211 4.140 6.051 1.00 95.50 191 GLY A N 1
ATOM 1518 C CA . GLY A 1 191 ? -7.181 4.571 7.056 1.00 95.50 191 GLY A CA 1
ATOM 1519 C C . GLY A 1 191 ? -6.790 4.268 8.501 1.00 95.50 191 GLY A C 1
ATOM 1520 O O . GLY A 1 191 ? -7.508 4.685 9.407 1.00 95.50 191 GLY A O 1
ATOM 1521 N N . LYS A 1 192 ? -5.673 3.568 8.754 1.00 93.69 192 LYS A N 1
ATOM 1522 C CA . LYS A 1 192 ? -5.132 3.404 10.111 1.00 93.69 192 LYS A CA 1
ATOM 1523 C C . LYS A 1 192 ? -4.655 4.729 10.707 1.00 93.69 192 LYS A C 1
ATOM 1525 O O . LYS A 1 192 ? -4.573 4.807 11.927 1.00 93.69 192 LYS A O 1
ATOM 1530 N N . CYS A 1 193 ? -4.426 5.774 9.904 1.00 90.88 193 CYS A N 1
ATOM 1531 C CA . CYS A 1 193 ? -4.145 7.122 10.415 1.00 90.88 193 CYS A CA 1
ATOM 1532 C C . CYS A 1 193 ? -5.279 7.681 11.297 1.00 90.88 193 CYS A C 1
ATOM 1534 O O . CYS A 1 193 ? -5.022 8.483 12.190 1.00 90.88 193 CYS A O 1
ATOM 1536 N N . ASP A 1 194 ? -6.518 7.220 11.089 1.00 89.94 194 ASP A N 1
ATOM 1537 C CA . ASP A 1 194 ? -7.693 7.627 11.869 1.00 89.94 194 ASP A CA 1
ATOM 1538 C C . ASP A 1 194 ? -7.933 6.726 13.097 1.00 89.94 194 ASP A C 1
ATOM 1540 O O . ASP A 1 194 ? -8.860 6.956 13.879 1.00 89.94 194 ASP A O 1
ATOM 1544 N N . ILE A 1 195 ? -7.118 5.683 13.282 1.00 91.12 195 ILE A N 1
ATOM 1545 C CA . ILE A 1 195 ? -7.230 4.751 14.404 1.00 91.12 195 ILE A CA 1
ATOM 1546 C C . ILE A 1 195 ? -6.299 5.214 15.536 1.00 91.12 195 ILE A C 1
ATOM 1548 O O . ILE A 1 195 ? -5.123 5.482 15.291 1.00 91.12 195 ILE A O 1
ATOM 1552 N N . PRO A 1 196 ? -6.771 5.282 16.799 1.00 91.06 196 PRO A N 1
ATOM 1553 C CA . PRO A 1 196 ? -5.936 5.718 17.913 1.00 91.06 196 PRO A CA 1
ATOM 1554 C C . PRO A 1 196 ? -4.642 4.907 18.033 1.00 91.06 196 PRO A C 1
ATOM 1556 O O . PRO A 1 196 ? -4.668 3.675 18.057 1.00 91.06 196 PRO A O 1
ATOM 1559 N N . HIS A 1 197 ? -3.513 5.600 18.186 1.00 85.81 197 HIS A N 1
ATOM 1560 C CA . HIS A 1 197 ? -2.188 4.979 18.258 1.00 85.81 197 HIS A CA 1
ATOM 1561 C C . HIS A 1 197 ? -2.075 3.920 19.371 1.00 85.81 197 HIS A C 1
ATOM 1563 O O . HIS A 1 197 ? -1.499 2.852 19.158 1.00 85.81 197 HIS A O 1
ATOM 1569 N N . ASP A 1 198 ? -2.678 4.175 20.536 1.00 87.56 198 ASP A N 1
ATOM 1570 C CA . ASP A 1 198 ? -2.697 3.231 21.664 1.00 87.56 198 ASP A CA 1
ATOM 1571 C C . ASP A 1 198 ? -3.500 1.960 21.364 1.00 87.56 198 ASP A C 1
ATOM 1573 O O . ASP A 1 198 ? -3.260 0.921 21.975 1.00 87.56 198 ASP A O 1
ATOM 1577 N N . LEU A 1 199 ? -4.447 2.031 20.424 1.00 88.94 199 LEU A N 1
ATOM 1578 C CA . LEU A 1 199 ? -5.237 0.890 19.976 1.00 88.94 199 LEU A CA 1
ATOM 1579 C C . LEU A 1 199 ? -4.473 0.066 18.937 1.00 88.94 199 LEU A C 1
ATOM 1581 O O . LEU A 1 199 ? -4.477 -1.159 19.027 1.00 88.94 199 LEU A O 1
ATOM 1585 N N . ILE A 1 200 ? -3.775 0.720 18.002 1.00 86.06 200 ILE A N 1
ATOM 1586 C CA . ILE A 1 200 ? -2.890 0.052 17.030 1.00 86.06 200 ILE A CA 1
ATOM 1587 C C . ILE A 1 200 ? -1.780 -0.716 17.756 1.00 86.06 200 ILE A C 1
ATOM 1589 O O . ILE A 1 200 ? -1.507 -1.867 17.428 1.00 86.06 200 ILE A O 1
ATOM 1593 N N . ASN A 1 201 ? -1.171 -0.094 18.768 1.00 83.50 201 ASN A N 1
ATOM 1594 C CA . ASN A 1 201 ? -0.029 -0.647 19.499 1.00 83.50 201 ASN A CA 1
ATOM 1595 C C . ASN A 1 201 ? -0.420 -1.330 20.816 1.00 83.50 201 ASN A C 1
ATOM 1597 O O . ASN A 1 201 ? 0.436 -1.556 21.677 1.00 83.50 201 ASN A O 1
ATOM 1601 N N . LYS A 1 202 ? -1.707 -1.642 21.008 1.00 85.75 202 LYS A N 1
ATOM 1602 C CA . LYS A 1 202 ? -2.193 -2.198 22.269 1.00 85.75 202 LYS A CA 1
ATOM 1603 C C . LYS A 1 202 ? -1.502 -3.535 22.570 1.00 85.75 202 LYS A C 1
ATOM 1605 O O . LYS A 1 202 ? -1.626 -4.473 21.780 1.00 85.75 202 LYS A O 1
ATOM 1610 N N . PRO A 1 203 ? -0.845 -3.696 23.734 1.00 85.56 203 PRO A N 1
ATOM 1611 C CA . PRO A 1 203 ? -0.327 -4.995 24.132 1.00 85.56 203 PRO A CA 1
ATOM 1612 C C . PRO A 1 203 ? -1.492 -5.933 24.481 1.00 85.56 203 PRO A C 1
ATOM 1614 O O . PRO A 1 203 ? -2.256 -5.687 25.416 1.00 85.56 203 PRO A O 1
ATOM 1617 N N . GLY A 1 204 ? -1.620 -7.032 23.738 1.00 89.19 204 GLY A N 1
ATOM 1618 C CA . GLY A 1 204 ? -2.638 -8.060 23.964 1.00 89.19 204 GLY A CA 1
ATOM 1619 C C . GLY A 1 204 ? -3.817 -7.988 22.991 1.00 89.19 204 GLY A C 1
ATOM 1620 O O . GLY A 1 204 ? -3.731 -7.414 21.913 1.00 89.19 204 GLY A O 1
ATOM 1621 N N . ARG A 1 205 ? -4.926 -8.649 23.340 1.00 92.25 205 ARG A N 1
ATOM 1622 C CA . ARG A 1 205 ? -6.093 -8.750 22.450 1.00 92.25 205 ARG A CA 1
ATOM 1623 C C . ARG A 1 205 ? -6.942 -7.482 22.500 1.00 92.25 205 ARG A C 1
ATOM 1625 O O . ARG A 1 205 ? -7.248 -6.982 23.583 1.00 92.25 205 ARG A O 1
ATOM 1632 N N . LEU A 1 206 ? -7.396 -7.036 21.331 1.00 92.81 206 LEU A N 1
ATOM 1633 C CA . LEU A 1 206 ? -8.457 -6.040 21.225 1.00 92.81 206 LEU A CA 1
ATOM 1634 C C . LEU A 1 206 ? -9.781 -6.625 21.745 1.00 92.81 206 LEU A C 1
ATOM 1636 O O . LEU A 1 206 ? -10.122 -7.787 21.505 1.00 92.81 206 LEU A O 1
ATOM 1640 N N . THR A 1 207 ? -10.530 -5.806 22.470 1.00 95.88 207 THR A N 1
ATOM 1641 C CA . THR A 1 207 ? -11.923 -6.053 22.853 1.00 95.88 207 THR A CA 1
ATOM 1642 C C . THR A 1 207 ? -12.829 -5.955 21.624 1.00 95.88 207 THR A C 1
ATOM 1644 O O . THR A 1 207 ? -12.425 -5.430 20.591 1.00 95.88 207 THR A O 1
ATOM 1647 N N . ALA A 1 208 ? -14.079 -6.414 21.728 1.00 95.56 208 ALA A N 1
ATOM 1648 C CA . ALA A 1 208 ? -15.034 -6.320 20.618 1.00 95.56 208 ALA A CA 1
ATOM 1649 C C . ALA A 1 208 ? -15.210 -4.875 20.109 1.00 95.56 208 ALA A C 1
ATOM 1651 O O . ALA A 1 208 ? -15.121 -4.638 18.915 1.00 95.56 208 ALA A O 1
ATOM 1652 N N . LYS A 1 209 ? -15.337 -3.898 21.018 1.00 95.44 209 LYS A N 1
ATOM 1653 C CA . LYS A 1 209 ? -15.477 -2.477 20.654 1.00 95.44 209 LYS A CA 1
ATOM 1654 C C . LYS A 1 209 ? -14.226 -1.901 19.987 1.00 95.44 209 LYS A C 1
ATOM 1656 O O . LYS A 1 209 ? -14.325 -1.052 19.111 1.00 95.44 209 LYS A O 1
ATOM 1661 N N . GLU A 1 210 ? -13.048 -2.341 20.421 1.00 95.69 210 GLU A N 1
ATOM 1662 C CA . GLU A 1 210 ? -11.785 -1.929 19.802 1.00 95.69 210 GLU A CA 1
ATOM 1663 C C . GLU A 1 210 ? -11.626 -2.551 18.413 1.00 95.69 210 GLU A C 1
ATOM 1665 O O . GLU A 1 210 ? -11.125 -1.895 17.506 1.00 95.69 210 GLU A O 1
ATOM 1670 N N . TRP A 1 211 ? -12.105 -3.783 18.228 1.00 94.88 211 TRP A N 1
ATOM 1671 C CA . TRP A 1 211 ? -12.211 -4.410 16.915 1.00 94.88 211 TRP A CA 1
ATOM 1672 C C . TRP A 1 211 ? -13.196 -3.687 16.002 1.00 94.88 211 TRP A C 1
ATOM 1674 O O . TRP A 1 211 ? -12.873 -3.493 14.835 1.00 94.88 211 TRP A O 1
ATOM 1684 N N . ASP A 1 212 ? -14.354 -3.265 16.512 1.00 94.75 212 ASP A N 1
ATOM 1685 C CA . ASP A 1 212 ? -15.330 -2.498 15.731 1.00 94.75 212 ASP A CA 1
ATOM 1686 C C . ASP A 1 212 ? -14.702 -1.210 15.187 1.00 94.75 212 ASP A C 1
ATOM 1688 O O . ASP A 1 212 ? -14.888 -0.892 14.016 1.00 94.75 212 ASP A O 1
ATOM 1692 N N . LEU A 1 213 ? -13.897 -0.519 16.005 1.00 95.50 213 LEU A N 1
ATOM 1693 C CA . LEU A 1 213 ? -13.138 0.651 15.566 1.00 95.50 213 LEU A CA 1
ATOM 1694 C C . LEU A 1 213 ? -12.014 0.276 14.592 1.00 95.50 213 LEU A C 1
ATOM 1696 O O . LEU A 1 213 ? -11.898 0.887 13.541 1.00 95.50 213 LEU A O 1
ATOM 1700 N N . MET A 1 214 ? -11.212 -0.753 14.883 1.00 94.88 214 MET A N 1
ATOM 1701 C CA . MET A 1 214 ? -10.145 -1.190 13.974 1.00 94.88 214 MET A CA 1
ATOM 1702 C C . MET A 1 214 ? -10.694 -1.530 12.583 1.00 94.88 214 MET A C 1
ATOM 1704 O O . MET A 1 214 ? -10.078 -1.191 11.579 1.00 94.88 214 MET A O 1
ATOM 1708 N N . ARG A 1 215 ? -11.873 -2.154 12.494 1.00 95.94 215 ARG A N 1
ATOM 1709 C CA . ARG A 1 215 ? -12.510 -2.543 11.226 1.00 95.94 215 ARG A CA 1
ATOM 1710 C C . ARG A 1 215 ? -12.996 -1.373 10.373 1.00 95.94 215 ARG A C 1
ATOM 1712 O O . ARG A 1 215 ? -13.390 -1.607 9.235 1.00 95.94 215 ARG A O 1
ATOM 1719 N N . THR A 1 216 ? -12.957 -0.132 10.862 1.00 96.62 216 THR A N 1
ATOM 1720 C CA . THR A 1 216 ? -13.332 1.035 10.051 1.00 96.62 216 THR A CA 1
ATOM 1721 C C . THR A 1 216 ? -12.213 1.502 9.124 1.00 96.62 216 THR A C 1
ATOM 1723 O O . THR A 1 216 ? -12.495 2.225 8.168 1.00 96.62 216 THR A O 1
ATOM 1726 N N . HIS A 1 217 ? -10.956 1.100 9.348 1.00 97.19 217 HIS A N 1
ATOM 1727 C CA . HIS A 1 217 ? -9.829 1.624 8.568 1.00 97.19 217 HIS A CA 1
ATOM 1728 C C . HIS A 1 217 ? -9.927 1.397 7.043 1.00 97.19 217 HIS A C 1
ATOM 1730 O O . HIS A 1 217 ? -9.507 2.304 6.326 1.00 97.19 217 HIS A O 1
ATOM 1736 N N . PRO A 1 218 ? -10.533 0.317 6.497 1.00 98.00 218 PRO A N 1
ATOM 1737 C CA . PRO A 1 218 ? -10.729 0.204 5.049 1.00 98.00 218 PRO A CA 1
ATOM 1738 C C . PRO A 1 218 ? -11.611 1.347 4.521 1.00 98.00 218 PRO A C 1
ATOM 1740 O O . PRO A 1 218 ? -11.233 2.079 3.607 1.00 98.00 218 PRO A O 1
ATOM 1743 N N . THR A 1 219 ? -12.751 1.589 5.182 1.00 97.75 219 THR A N 1
ATOM 1744 C CA . THR A 1 219 ? -13.676 2.675 4.815 1.00 97.75 219 THR A CA 1
ATOM 1745 C C . THR A 1 219 ? -13.071 4.066 5.009 1.00 97.75 219 THR A C 1
ATOM 1747 O O . THR A 1 219 ? -13.317 4.957 4.193 1.00 97.75 219 THR A O 1
ATOM 1750 N N . CYS A 1 220 ? -12.258 4.266 6.053 1.00 97.38 220 CYS A N 1
ATOM 1751 C CA . CYS A 1 220 ? -11.543 5.526 6.264 1.00 97.38 220 CYS A CA 1
ATOM 1752 C C . CYS A 1 220 ? -10.496 5.758 5.167 1.00 97.38 220 CYS A C 1
ATOM 1754 O O . CYS A 1 220 ? -10.446 6.843 4.596 1.00 97.38 220 CYS A O 1
ATOM 1756 N N . GLY A 1 221 ? -9.718 4.732 4.807 1.00 97.50 221 GLY A N 1
ATOM 1757 C CA . GLY A 1 221 ? -8.706 4.819 3.753 1.00 97.50 221 GLY A CA 1
ATOM 1758 C C . GLY A 1 221 ? -9.313 5.179 2.399 1.00 97.50 221 GLY A C 1
ATOM 1759 O O . GLY A 1 221 ? -8.834 6.087 1.718 1.00 97.50 221 GLY A O 1
ATOM 1760 N N . GLU A 1 222 ? -10.426 4.538 2.035 1.00 97.81 222 GLU A N 1
ATOM 1761 C CA . GLU A 1 222 ? -11.150 4.874 0.807 1.00 97.81 222 GLU A CA 1
ATOM 1762 C C . GLU A 1 222 ? -11.669 6.322 0.830 1.00 97.81 222 GLU A C 1
ATOM 1764 O O . GLU A 1 222 ? -11.552 7.055 -0.158 1.00 97.81 222 GLU A O 1
ATOM 1769 N N . LYS A 1 223 ? -12.212 6.763 1.972 1.00 98.06 223 LYS A N 1
ATOM 1770 C CA . LYS A 1 223 ? -12.680 8.139 2.158 1.00 98.06 223 LYS A CA 1
ATOM 1771 C C . LYS A 1 223 ? -11.548 9.152 1.976 1.00 98.06 223 LYS A C 1
ATOM 1773 O O . LYS A 1 223 ? -11.739 10.107 1.228 1.00 98.06 223 LYS A O 1
ATOM 1778 N N . ILE A 1 224 ? -10.385 8.930 2.586 1.00 97.94 224 ILE A N 1
ATOM 1779 C CA . ILE A 1 224 ? -9.210 9.808 2.462 1.00 97.94 224 ILE A CA 1
ATOM 1780 C C . ILE A 1 224 ? -8.779 9.932 0.999 1.00 97.94 224 ILE A C 1
ATOM 1782 O O . ILE A 1 224 ? -8.592 11.036 0.485 1.00 97.94 224 ILE A O 1
ATOM 1786 N N . LEU A 1 225 ? -8.672 8.810 0.283 1.00 97.69 225 LEU A N 1
ATOM 1787 C CA . LEU A 1 225 ? -8.320 8.815 -1.140 1.00 97.69 225 LEU A CA 1
ATOM 1788 C C . LEU A 1 225 ? -9.341 9.580 -1.985 1.00 97.69 225 LEU A C 1
ATOM 1790 O O . LEU A 1 225 ? -8.975 10.261 -2.944 1.00 97.69 225 LEU A O 1
ATOM 1794 N N . ARG A 1 226 ? -10.627 9.480 -1.643 1.00 98.00 226 ARG A N 1
ATOM 1795 C CA . ARG A 1 226 ? -11.696 10.210 -2.331 1.00 98.00 226 ARG A CA 1
ATOM 1796 C C . ARG A 1 226 ? -11.601 11.709 -2.078 1.00 98.00 226 ARG A C 1
ATOM 1798 O O . ARG A 1 226 ? -11.679 12.484 -3.026 1.00 98.00 226 ARG A O 1
ATOM 1805 N N . GLU A 1 227 ? -11.419 12.114 -0.826 1.00 97.38 227 GLU A N 1
ATOM 1806 C CA . GLU A 1 227 ? -11.355 13.524 -0.419 1.00 97.38 227 GLU A CA 1
ATOM 1807 C C . GLU A 1 227 ? -10.107 14.229 -0.957 1.00 97.38 227 GLU A C 1
ATOM 1809 O O . GLU A 1 227 ? -10.163 15.404 -1.312 1.00 97.38 227 GLU A O 1
ATOM 1814 N N . THR A 1 228 ? -9.004 13.496 -1.106 1.00 95.44 228 THR A N 1
ATOM 1815 C CA . THR A 1 228 ? -7.772 14.005 -1.722 1.00 95.44 228 THR A CA 1
ATOM 1816 C C . THR A 1 228 ? -7.784 13.969 -3.253 1.00 95.44 228 THR A C 1
ATOM 1818 O O . THR A 1 228 ? -6.855 14.478 -3.874 1.00 95.44 228 THR A O 1
ATOM 1821 N N . GLY A 1 229 ? -8.831 13.416 -3.880 1.00 96.31 229 GLY A N 1
ATOM 1822 C CA . GLY A 1 229 ? -8.963 13.336 -5.340 1.00 96.31 229 GLY A CA 1
ATOM 1823 C C . GLY A 1 229 ? -8.072 12.275 -5.998 1.00 96.31 229 GLY A C 1
ATOM 1824 O O . GLY A 1 229 ? -7.789 12.362 -7.193 1.00 96.31 229 GLY A O 1
ATOM 1825 N N . HIS A 1 230 ? -7.621 11.277 -5.236 1.00 95.25 230 HIS A N 1
ATOM 1826 C CA . HIS A 1 230 ? -6.683 10.242 -5.681 1.00 95.25 230 HIS A CA 1
ATOM 1827 C C . HIS A 1 230 ? -7.259 8.819 -5.690 1.00 95.25 230 HIS A C 1
ATOM 1829 O O . HIS A 1 230 ? -6.521 7.872 -5.983 1.00 95.25 230 HIS A O 1
ATOM 1835 N N . LEU A 1 231 ? -8.557 8.661 -5.411 1.00 96.88 231 LEU A N 1
ATOM 1836 C CA . LEU A 1 231 ? -9.257 7.381 -5.480 1.00 96.88 231 LEU A CA 1
ATOM 1837 C C . LEU A 1 231 ? -9.473 6.938 -6.931 1.00 96.88 231 LEU A C 1
ATOM 1839 O O . LEU A 1 231 ? -10.134 7.617 -7.715 1.00 96.88 231 LEU A O 1
ATOM 1843 N N . THR A 1 232 ? -8.961 5.756 -7.254 1.00 96.25 232 THR A N 1
ATOM 1844 C CA . THR A 1 232 ? -9.248 5.018 -8.490 1.00 96.25 232 THR A CA 1
ATOM 1845 C C . THR A 1 232 ? -10.023 3.744 -8.170 1.00 96.25 232 THR A C 1
ATOM 1847 O O . THR A 1 232 ? -10.102 3.338 -7.008 1.00 96.25 232 THR A O 1
ATOM 1850 N N . SER A 1 233 ? -10.606 3.107 -9.187 1.00 95.19 233 SER A N 1
ATOM 1851 C CA . SER A 1 233 ? -11.319 1.831 -9.039 1.00 95.19 233 SER A CA 1
ATOM 1852 C C . SER A 1 233 ? -10.442 0.741 -8.426 1.00 95.19 233 SER A C 1
ATOM 1854 O O . SER A 1 233 ? -10.869 0.029 -7.523 1.00 95.19 233 SER A O 1
ATOM 1856 N N . GLU A 1 234 ? -9.199 0.642 -8.885 1.00 94.38 234 GLU A N 1
ATOM 1857 C CA . GLU A 1 234 ? -8.208 -0.330 -8.440 1.00 94.38 234 GLU A CA 1
ATOM 1858 C C . GLU A 1 234 ? -7.800 -0.071 -6.988 1.00 94.38 234 GLU A C 1
ATOM 1860 O O . GLU A 1 234 ? -7.794 -0.998 -6.178 1.00 94.38 234 GLU A O 1
ATOM 1865 N N . CYS A 1 235 ? -7.526 1.193 -6.636 1.00 94.75 235 CYS A N 1
ATOM 1866 C CA . CYS A 1 235 ? -7.248 1.578 -5.255 1.00 94.75 235 CYS A CA 1
ATOM 1867 C C . CYS A 1 235 ? -8.433 1.271 -4.331 1.00 94.75 235 CYS A C 1
ATOM 1869 O O . CYS A 1 235 ? -8.224 0.677 -3.279 1.00 94.75 235 CYS A O 1
ATOM 1871 N N . SER A 1 236 ? -9.655 1.659 -4.717 1.00 95.88 236 SER A N 1
ATOM 1872 C CA . SER A 1 236 ? -10.872 1.411 -3.929 1.00 95.88 236 SER A CA 1
ATOM 1873 C C . SER A 1 236 ? -11.042 -0.080 -3.651 1.00 95.88 236 SER A C 1
ATOM 1875 O O . SER A 1 236 ? -11.194 -0.459 -2.494 1.00 95.88 236 SER A O 1
ATOM 1877 N N . LEU A 1 237 ? -10.914 -0.930 -4.678 1.00 95.62 237 LEU A N 1
ATOM 1878 C CA . LEU A 1 237 ? -11.065 -2.377 -4.540 1.00 95.62 237 LEU A CA 1
ATOM 1879 C C . LEU A 1 237 ? -10.097 -2.956 -3.502 1.00 95.62 237 LEU A C 1
ATOM 18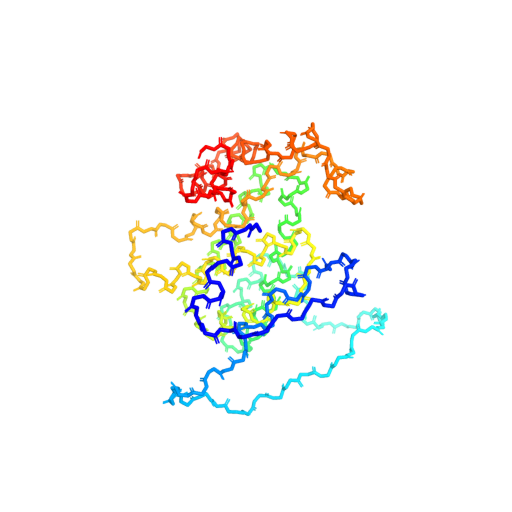81 O O . LEU A 1 237 ? -10.518 -3.663 -2.593 1.00 95.62 237 LEU A O 1
ATOM 1885 N N . ILE A 1 238 ? -8.808 -2.627 -3.609 1.00 97.38 238 ILE A N 1
ATOM 1886 C CA . ILE A 1 238 ? -7.779 -3.158 -2.706 1.00 97.38 238 ILE A CA 1
ATOM 1887 C C . ILE A 1 238 ? -7.970 -2.620 -1.286 1.00 97.38 238 ILE A C 1
ATOM 1889 O O . ILE A 1 238 ? -8.004 -3.393 -0.331 1.00 97.38 238 ILE A O 1
ATOM 1893 N N . VAL A 1 239 ? -8.121 -1.302 -1.138 1.00 97.00 239 VAL A N 1
ATOM 1894 C CA . VAL A 1 239 ? -8.267 -0.662 0.176 1.00 97.00 239 VAL A CA 1
ATOM 1895 C C . VAL A 1 239 ? -9.511 -1.175 0.887 1.00 97.00 239 VAL A C 1
ATOM 1897 O O . VAL A 1 239 ? -9.446 -1.451 2.076 1.00 97.00 239 VAL A O 1
ATOM 1900 N N . MET A 1 240 ? -10.616 -1.378 0.174 1.00 97.81 240 MET A N 1
ATOM 1901 C CA . MET A 1 240 ? -11.847 -1.875 0.777 1.00 97.81 240 MET A CA 1
ATOM 1902 C C . MET A 1 240 ? -11.814 -3.375 1.058 1.00 97.81 240 MET A C 1
ATOM 1904 O O . MET A 1 240 ? -12.419 -3.781 2.037 1.00 97.81 240 MET A O 1
ATOM 1908 N N . GLN A 1 241 ? -11.128 -4.196 0.256 1.00 96.81 241 GLN A N 1
ATOM 1909 C CA . GLN A 1 241 ? -11.272 -5.659 0.325 1.00 96.81 241 GLN A CA 1
ATOM 1910 C C . GLN A 1 241 ? -10.051 -6.418 0.855 1.00 96.81 241 GLN A C 1
ATOM 1912 O O . GLN A 1 241 ? -10.074 -7.643 0.912 1.00 96.81 241 GLN A O 1
ATOM 1917 N N . HIS A 1 242 ? -8.974 -5.750 1.271 1.00 96.56 242 HIS A N 1
ATOM 1918 C CA . HIS A 1 242 ? -7.764 -6.444 1.742 1.00 96.56 242 HIS A CA 1
ATOM 1919 C C . HIS A 1 242 ? -7.966 -7.284 3.022 1.00 96.56 242 HIS A C 1
ATOM 1921 O O . HIS A 1 242 ? -7.115 -8.110 3.357 1.00 96.56 242 HIS A O 1
ATOM 1927 N N . HIS A 1 243 ? -9.086 -7.102 3.724 1.00 96.88 243 HIS A N 1
ATOM 1928 C CA . HIS A 1 243 ? -9.509 -7.934 4.851 1.00 96.88 243 HIS A CA 1
ATOM 1929 C C . HIS A 1 243 ? -10.684 -8.864 4.535 1.00 96.88 243 HIS A C 1
ATOM 1931 O O . HIS A 1 243 ? -11.153 -9.582 5.428 1.00 96.88 243 HIS A O 1
ATOM 1937 N N . GLU A 1 244 ? -11.123 -8.903 3.276 1.00 97.06 244 GLU A N 1
ATOM 1938 C CA . GLU A 1 244 ? -12.144 -9.840 2.846 1.00 97.06 244 GLU A CA 1
ATOM 1939 C C . GLU A 1 244 ? -11.661 -11.281 2.831 1.00 97.06 244 GLU A C 1
ATOM 1941 O O . GLU A 1 244 ? -10.470 -11.593 2.744 1.00 97.06 244 GLU A O 1
ATOM 1946 N N . ARG A 1 245 ? -12.631 -12.186 2.942 1.00 95.25 245 ARG A N 1
ATOM 1947 C CA . ARG A 1 245 ? -12.400 -13.627 2.914 1.00 95.25 245 ARG A CA 1
ATOM 1948 C C . ARG A 1 245 ? -13.336 -14.270 1.912 1.00 95.25 245 ARG A C 1
ATOM 1950 O O . ARG A 1 245 ? -14.499 -13.904 1.821 1.00 95.25 245 ARG A O 1
ATOM 1957 N N . GLU A 1 246 ? -12.842 -15.284 1.210 1.00 93.19 246 GLU A N 1
ATOM 1958 C CA . GLU A 1 246 ? -13.624 -16.030 0.214 1.00 93.19 246 GLU A CA 1
ATOM 1959 C C . GLU A 1 246 ? -14.896 -16.666 0.809 1.00 93.19 246 GLU A C 1
ATOM 1961 O O . GLU A 1 246 ? -15.894 -16.842 0.117 1.00 93.19 246 GLU A O 1
ATOM 1966 N N . ASP A 1 247 ? -14.884 -16.974 2.109 1.00 95.38 247 ASP A N 1
ATOM 1967 C CA . ASP A 1 247 ? -16.038 -17.507 2.838 1.00 95.38 247 ASP A CA 1
ATOM 1968 C C . ASP A 1 247 ? -17.041 -16.435 3.312 1.00 95.38 247 ASP A C 1
ATOM 1970 O O . ASP A 1 247 ? -18.029 -16.776 3.966 1.00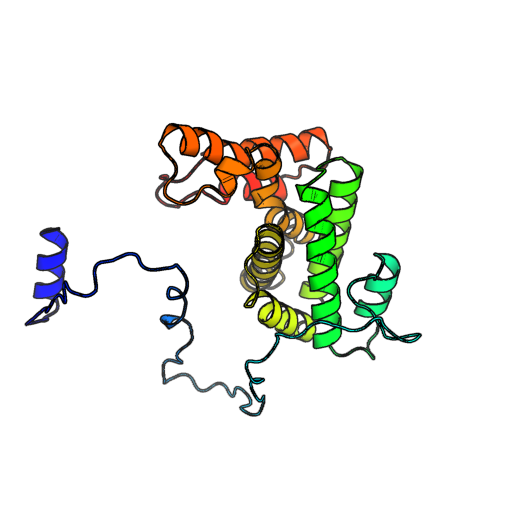 95.38 247 ASP A O 1
ATOM 1974 N N . GLY A 1 248 ? -16.800 -15.156 3.003 1.00 93.94 248 GLY A N 1
ATOM 1975 C CA . GLY A 1 248 ? -17.641 -14.021 3.393 1.00 93.94 248 GLY A CA 1
ATOM 1976 C C . GLY A 1 248 ? -17.555 -13.651 4.876 1.00 93.94 248 GLY A C 1
ATO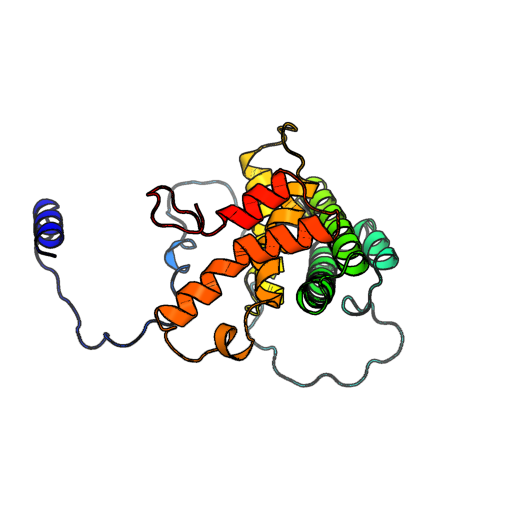M 1977 O O . GLY A 1 248 ? -18.399 -12.913 5.374 1.00 93.94 248 GLY A O 1
ATOM 1978 N N . THR A 1 249 ? -16.575 -14.177 5.621 1.00 93.62 249 THR A N 1
ATOM 1979 C CA . THR A 1 249 ? -16.377 -13.840 7.047 1.00 93.62 249 THR A CA 1
ATOM 1980 C C . THR A 1 249 ? -15.444 -12.645 7.273 1.00 93.62 249 THR A C 1
ATOM 1982 O O . THR A 1 249 ? -15.066 -12.362 8.415 1.00 93.62 249 THR A O 1
ATOM 1985 N N . GLY A 1 250 ? -15.035 -11.984 6.188 1.00 94.38 250 GLY A N 1
ATOM 1986 C CA . GLY A 1 250 ? -14.168 -10.815 6.190 1.00 94.38 250 GLY A CA 1
ATOM 1987 C C . GLY A 1 250 ? -14.871 -9.527 6.618 1.00 94.38 250 GLY A C 1
ATOM 1988 O O . GLY A 1 250 ? -15.934 -9.544 7.245 1.00 94.38 250 GLY A O 1
ATOM 1989 N N . TYR A 1 251 ? -14.206 -8.402 6.371 1.00 94.62 251 TYR A N 1
ATOM 1990 C CA . TYR A 1 251 ? -14.771 -7.068 6.551 1.00 94.62 251 TYR A CA 1
ATOM 1991 C C . TYR A 1 251 ? -14.112 -6.079 5.579 1.00 94.62 251 TYR A C 1
ATOM 1993 O O . TYR A 1 251 ? -12.921 -6.228 5.279 1.00 94.62 251 TYR A O 1
ATOM 2001 N N . PRO A 1 252 ? -14.837 -5.026 5.154 1.00 91.00 252 PRO A N 1
ATOM 2002 C CA . PRO A 1 252 ? -16.171 -4.609 5.589 1.00 91.00 252 PRO A CA 1
ATOM 2003 C C . PRO A 1 252 ? -17.378 -5.153 4.786 1.00 91.00 252 PRO A C 1
ATOM 2005 O O . PRO A 1 252 ? -18.494 -4.751 5.123 1.00 91.00 252 PRO A O 1
ATOM 2008 N N . GLN A 1 253 ? -17.206 -5.975 3.742 1.00 79.62 253 GLN A N 1
ATOM 2009 C CA . GLN A 1 253 ? -18.239 -6.347 2.753 1.00 79.62 253 GLN A CA 1
ATOM 2010 C C . GLN A 1 253 ? -18.263 -7.822 2.330 1.00 79.62 253 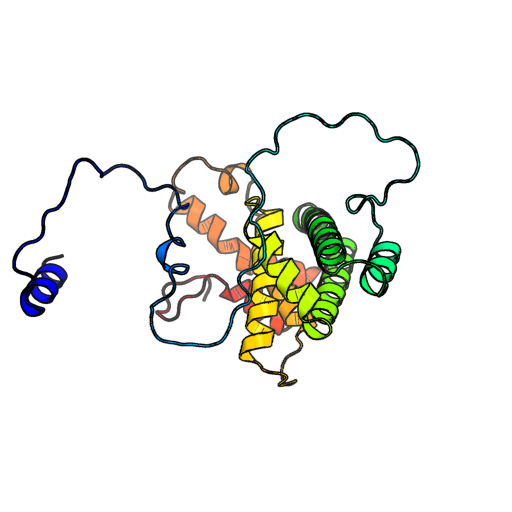GLN A C 1
ATOM 2012 O O . GLN A 1 253 ? -17.358 -8.244 1.581 1.00 79.62 253 GLN A O 1
#

Radius of gyration: 21.86 Å; chains: 1; bounding box: 51×62×48 Å

InterPro domains:
  IPR003607 HD/PDEase domain [cd00077] (149-253)
  IPR006674 HD domain [PF01966] (151-249)
  IPR037522 HD-GYP domain [PS51832] (129-253)

Foldseek 3Di:
DVVVVVVCVVVVNPDDDDDPVPPDDDDPPPPCPVVPDDDPDDDDDDPPPDDDDDDDDDDDDDDDDPDDDDLLPDDPVNLLVQLPDPVHDLLRNLSSLLNVLLVLLVCCLQPVALVSLVVNLVSLLSLLVSCLVPVRNLVSNLVVLPPDDDPSSCLSSQLSVQSNVCCVVCVPPPPDDSSLLSSLSSLLQSLCSVQDPCLVVPPDDDDPVSVVRSLCSLVSSQVSCVVSVNDDPSNNCSNQPVQADPVRPGDDD

Organism: NCBI:txid412755